Protein AF-0000000068717460 (afdb_homodimer)

Sequence (292 aa):
MKAAVKHNISDFKDYLKSNDIYMEENIDENDGSVHFSVGLETEAGAKIQLIAAFQNEHPTVDIYCFNVAHVPDATSTNDILHVINELNTSYRFAKFTLNKQNAIDISASLAFSEPNFNPALVFEHTRMLYKLANDEYKNLMKVIWAMKAAVKHNISDFKDYLKSNDIYMEENIDENDGSVHFSVGLETEAGAKIQLIAAFQNEHPTVDIYCFNVAHVPDATSTNDILHVINELNTSYRFAKFTLNKQNAIDISASLAFSEPNFNPALVFEHTRMLYKLANDEYKNLMKVIWA

Organism: Bacillus thuringiensis (NCBI:txid1428)

Foldseek 3Di:
DQVLLVVLVVVLVVVCVVVVHDWDWDADPPPRWIKTKDWDAAPQGFTWMWMWTGDRPFRKIKIKIWQLDAADPPADPVLLVVVQVVVCVVDDFKHWDQDPRRGIMIMGMDHDDPPDRDSVVSVVVSVVRSVVSRVCSVVNVVRRVD/DQVLLVVLVVVLVVVCVVVVHDWDWDADPPPRWIKTKDWDAAPQGFTWMWMWTGDRPFRKIKIKIWQLDAADPPADPVLLVVVQVVVCVVDDFKHWDQDPRRGIMIMGMDHDDPPDRDSVVSVVVSVVRSVVSRVCSVVNVVRRVD

Radius of gyration: 19.54 Å; Cα contacts (8 Å, |Δi|>4): 536; chains: 2; bounding box: 50×46×36 Å

Structure (mmCIF, N/CA/C/O backbone):
data_AF-0000000068717460-model_v1
#
loop_
_entity.id
_entity.type
_entity.pdbx_description
1 polymer 'Bacterial sensory transduction regulator family protein'
#
loop_
_atom_site.group_PDB
_atom_site.id
_atom_site.type_symbol
_atom_site.label_atom_id
_atom_site.label_alt_id
_atom_site.label_comp_id
_atom_site.label_asym_id
_atom_site.label_entity_id
_atom_site.label_seq_id
_atom_site.pdbx_PDB_ins_code
_atom_site.Cartn_x
_atom_site.Cartn_y
_atom_site.Cartn_z
_atom_site.occupancy
_atom_site.B_iso_or_equiv
_atom_site.auth_seq_id
_atom_site.auth_comp_id
_atom_site.auth_asym_id
_atom_site.auth_atom_id
_atom_site.pdbx_PDB_model_num
ATOM 1 N N . MET A 1 1 ? -21.594 5.305 -9.969 1 68.44 1 MET A N 1
ATOM 2 C CA . MET A 1 1 ? -20.219 5.387 -9.469 1 68.44 1 MET A CA 1
ATOM 3 C C . MET A 1 1 ? -19.891 6.809 -9.023 1 68.44 1 MET A C 1
ATOM 5 O O . MET A 1 1 ? -19.438 7.023 -7.898 1 68.44 1 MET A O 1
ATOM 9 N N . LYS A 1 2 ? -20.219 7.691 -9.922 1 68.38 2 LYS A N 1
ATOM 10 C CA . LYS A 1 2 ? -19.969 9.086 -9.594 1 68.38 2 LYS A CA 1
ATOM 11 C C . LYS A 1 2 ? -20.797 9.523 -8.391 1 68.38 2 LYS A C 1
ATOM 13 O O . LYS A 1 2 ? -20.297 10.227 -7.504 1 68.38 2 LYS A O 1
ATOM 18 N N . ALA A 1 3 ? -21.938 9.008 -8.359 1 69.38 3 ALA A N 1
ATOM 19 C CA . ALA A 1 3 ? -22.812 9.352 -7.234 1 69.38 3 ALA A CA 1
ATOM 20 C C . ALA A 1 3 ? -22.25 8.773 -5.93 1 69.38 3 ALA A C 1
ATOM 22 O O . ALA A 1 3 ? -22.297 9.438 -4.891 1 69.38 3 ALA A O 1
ATOM 23 N N . ALA A 1 4 ? -21.719 7.598 -6.031 1 75.56 4 ALA A N 1
ATOM 24 C CA . ALA A 1 4 ? -21.156 6.953 -4.844 1 75.56 4 ALA A CA 1
ATOM 25 C C . ALA A 1 4 ? -19.953 7.723 -4.312 1 75.56 4 ALA A C 1
ATOM 27 O O . ALA A 1 4 ? -19.812 7.91 -3.104 1 75.56 4 ALA A O 1
ATOM 28 N N . VAL A 1 5 ? -19.219 8.266 -5.184 1 85.75 5 VAL A N 1
ATOM 29 C CA . VAL A 1 5 ? -18.031 9.016 -4.801 1 85.75 5 VAL A CA 1
ATOM 30 C C . VAL A 1 5 ? -18.438 10.328 -4.137 1 85.75 5 VAL A C 1
ATOM 32 O O . VAL A 1 5 ? -17.828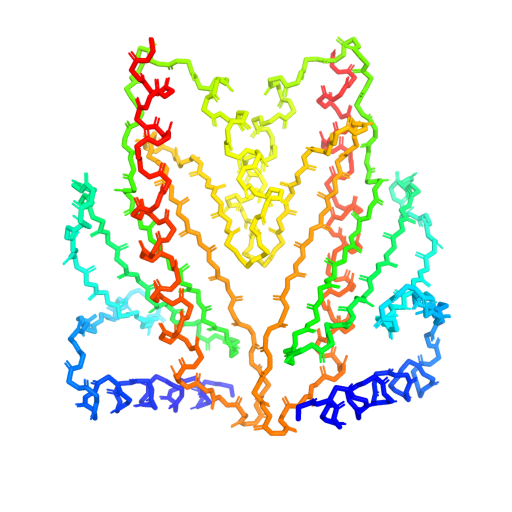 10.734 -3.143 1 85.75 5 VAL A O 1
ATOM 35 N N . LYS A 1 6 ? -19.453 10.898 -4.664 1 87.31 6 LYS A N 1
ATOM 36 C CA . LYS A 1 6 ? -19.953 12.141 -4.074 1 87.31 6 LYS A CA 1
ATOM 37 C C . LYS A 1 6 ? -20.438 11.914 -2.646 1 87.31 6 LYS A C 1
ATOM 39 O O . LYS A 1 6 ? -20.219 12.75 -1.766 1 87.31 6 LYS A O 1
ATOM 44 N N . HIS A 1 7 ? -21.047 10.828 -2.494 1 91.81 7 HIS A N 1
ATOM 45 C CA . HIS A 1 7 ? -21.516 10.484 -1.159 1 91.81 7 HIS A CA 1
ATOM 46 C C . HIS A 1 7 ? -20.359 10.203 -0.211 1 91.81 7 HIS A C 1
ATOM 48 O O . HIS A 1 7 ? -20.406 10.594 0.959 1 91.81 7 HIS A O 1
ATOM 54 N N . ASN A 1 8 ? -19.312 9.547 -0.734 1 94.62 8 ASN A N 1
ATOM 55 C CA . ASN A 1 8 ? -18.125 9.273 0.081 1 94.62 8 ASN A CA 1
ATOM 56 C C . ASN A 1 8 ? -17.469 10.562 0.562 1 94.62 8 ASN A C 1
ATOM 58 O O . ASN A 1 8 ? -17.078 10.672 1.725 1 94.62 8 ASN A O 1
ATOM 62 N N . ILE A 1 9 ? -17.422 11.516 -0.356 1 96.19 9 ILE A N 1
ATOM 63 C CA . ILE A 1 9 ? -16.828 12.812 -0.049 1 96.19 9 ILE A CA 1
ATOM 64 C C . ILE A 1 9 ? -17.625 13.508 1.046 1 96.19 9 ILE A C 1
ATOM 66 O O . ILE A 1 9 ? -17.062 14.008 2.02 1 96.19 9 ILE A O 1
ATOM 70 N N . SER A 1 10 ? -18.906 13.531 0.884 1 96 10 SER A N 1
ATOM 71 C CA . SER A 1 10 ? -19.781 14.148 1.867 1 96 10 SER A CA 1
ATOM 72 C C . SER A 1 10 ? -19.672 13.461 3.223 1 96 10 SER A C 1
ATOM 74 O O . SER A 1 10 ? -19.625 14.125 4.262 1 96 10 SER A O 1
ATOM 76 N N . ASP A 1 11 ? -19.625 12.156 3.184 1 96.44 11 ASP A N 1
ATOM 77 C CA . ASP A 1 11 ? -19.5 11.383 4.418 1 96.44 11 ASP A CA 1
ATOM 78 C C . ASP A 1 11 ? -18.203 11.711 5.145 1 96.44 11 ASP A C 1
ATOM 80 O O . ASP A 1 11 ? -18.172 11.805 6.371 1 96.44 11 ASP A O 1
ATOM 84 N N . PHE A 1 12 ? -17.156 11.852 4.41 1 97.94 12 PHE A N 1
ATOM 85 C CA . PHE A 1 12 ? -15.867 12.148 5.023 1 97.94 12 PHE A CA 1
ATOM 86 C C . PHE A 1 12 ? -15.859 13.555 5.605 1 97.94 12 PHE A C 1
ATOM 88 O O . PHE A 1 12 ? -15.375 13.773 6.723 1 97.94 12 PHE A O 1
ATOM 95 N N . LYS A 1 13 ? -16.391 14.461 4.867 1 97.56 13 LYS A N 1
ATOM 96 C CA . LYS A 1 13 ? -16.516 15.836 5.344 1 97.56 13 LYS A CA 1
ATOM 97 C C . LYS A 1 13 ? -17.297 15.898 6.652 1 97.56 13 LYS A C 1
ATOM 99 O O . LYS A 1 13 ? -16.891 16.578 7.598 1 97.56 13 LYS A O 1
ATOM 104 N N . ASP A 1 14 ? -18.422 15.242 6.684 1 98.12 14 ASP A N 1
ATOM 105 C CA . ASP A 1 14 ? -19.25 15.195 7.879 1 98.12 14 ASP A CA 1
ATOM 106 C C . ASP A 1 14 ? -18.5 14.578 9.055 1 98.12 14 ASP A C 1
ATOM 108 O O . ASP A 1 14 ? -18.641 15.016 10.195 1 98.12 14 ASP A O 1
ATOM 112 N N . TYR A 1 15 ? -17.781 13.531 8.734 1 98.38 15 TYR A N 1
ATOM 113 C CA . TYR A 1 15 ? -16.984 12.883 9.766 1 98.38 15 TYR A CA 1
ATOM 114 C C . TYR A 1 15 ? -15.969 13.859 10.367 1 98.38 15 TYR A C 1
ATOM 116 O O . TYR A 1 15 ? -15.836 13.938 11.594 1 98.38 15 TYR A O 1
ATOM 124 N N . LEU A 1 16 ? -15.211 14.586 9.516 1 98.44 16 LEU A N 1
ATOM 125 C CA . LEU A 1 16 ? -14.242 15.57 9.992 1 98.44 16 LEU A CA 1
ATOM 126 C C . LEU A 1 16 ? -14.914 16.609 10.891 1 98.44 16 LEU A C 1
ATOM 128 O O . LEU A 1 16 ? -14.438 16.875 11.992 1 98.44 16 LEU A O 1
ATOM 132 N N . LYS A 1 17 ? -16.047 17.094 10.477 1 98 17 LYS A N 1
ATOM 133 C CA . LYS A 1 17 ? -16.766 18.109 11.211 1 98 17 LYS A CA 1
ATOM 134 C C . LYS A 1 17 ? -17.234 17.594 12.562 1 98 17 LYS A C 1
ATOM 136 O O . LYS A 1 17 ? -17.062 18.25 13.594 1 98 17 LYS A O 1
ATOM 141 N N . SER A 1 18 ? -17.797 16.453 12.523 1 98.25 18 SER A N 1
ATOM 142 C CA . SER A 1 18 ? -18.359 15.859 13.727 1 98.25 18 SER A CA 1
ATOM 143 C C . SER A 1 18 ? -17.281 15.578 14.766 1 98.25 18 SER A C 1
ATOM 145 O O . SER A 1 18 ? -17.562 15.492 15.961 1 98.25 18 SER A O 1
ATOM 147 N N . ASN A 1 19 ? -16.047 15.406 14.359 1 98.06 19 ASN A N 1
ATOM 148 C CA . ASN A 1 19 ? -14.961 15.086 15.273 1 98.06 19 ASN A CA 1
ATOM 149 C C . ASN A 1 19 ? -14.031 16.281 15.477 1 98.06 19 ASN A C 1
ATOM 151 O O . ASN A 1 19 ? -12.938 16.125 16.016 1 98.06 19 ASN A O 1
ATOM 155 N N . ASP A 1 20 ? -14.383 17.422 14.984 1 97.75 20 ASP A N 1
ATOM 156 C CA . ASP A 1 20 ? -13.656 18.672 15.141 1 97.75 20 ASP A CA 1
ATOM 157 C C . ASP A 1 20 ? -12.25 18.578 14.555 1 97.75 20 ASP A C 1
ATOM 159 O O . ASP A 1 20 ? -11.273 18.984 15.195 1 97.75 20 ASP A O 1
ATOM 163 N N . ILE A 1 21 ? -12.219 17.922 13.391 1 97.75 21 ILE A N 1
ATOM 164 C CA . ILE A 1 21 ? -10.969 17.797 12.656 1 97.75 21 ILE A CA 1
ATOM 165 C C . ILE A 1 21 ? -10.953 18.766 11.477 1 97.75 21 ILE A C 1
ATOM 167 O O . ILE A 1 21 ? -11.914 18.812 10.703 1 97.75 21 ILE A O 1
ATOM 171 N N . TYR A 1 22 ? -9.922 19.484 11.414 1 97.44 22 TYR A N 1
ATOM 172 C CA . TYR A 1 22 ? -9.836 20.438 10.312 1 97.44 22 TYR A CA 1
ATOM 173 C C . TYR A 1 22 ? -8.961 19.906 9.195 1 97.44 2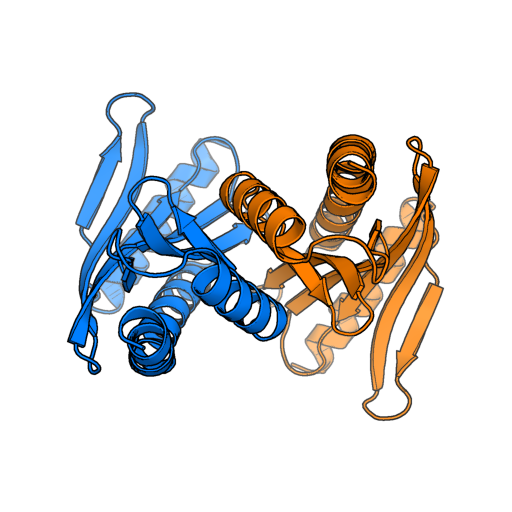2 TYR A C 1
ATOM 175 O O . TYR A 1 22 ? -7.809 19.516 9.43 1 97.44 22 TYR A O 1
ATOM 183 N N . MET A 1 23 ? -9.453 19.844 8.031 1 98.19 23 MET A N 1
ATOM 184 C CA . MET A 1 23 ? -8.758 19.688 6.762 1 98.19 23 MET A CA 1
ATOM 185 C C . MET A 1 23 ? -9.406 20.531 5.676 1 98.19 23 MET A C 1
ATOM 187 O O . MET A 1 23 ? -10.633 20.625 5.598 1 98.19 23 MET A O 1
ATOM 191 N N . GLU A 1 24 ? -8.578 21.125 4.922 1 98.19 24 GLU A N 1
ATOM 192 C CA . GLU A 1 24 ? -9.086 21.984 3.852 1 98.19 24 GLU A CA 1
ATOM 193 C C . GLU A 1 24 ? -9.594 21.141 2.678 1 98.19 24 GLU A C 1
ATOM 195 O O . GLU A 1 24 ? -8.883 20.281 2.176 1 98.19 24 GLU A O 1
ATOM 200 N N . GLU A 1 25 ? -10.797 21.422 2.312 1 97.62 25 GLU A N 1
ATOM 201 C CA . GLU A 1 25 ? -11.352 20.797 1.121 1 97.62 25 GLU A CA 1
ATOM 202 C C . GLU A 1 25 ? -10.914 21.516 -0.148 1 97.62 25 GLU A C 1
ATOM 204 O O . GLU A 1 25 ? -11.086 22.719 -0.271 1 97.62 25 GLU A O 1
ATOM 209 N N . ASN A 1 26 ? -10.383 20.734 -1.069 1 97.12 26 ASN A N 1
ATOM 210 C CA . ASN A 1 26 ? -9.93 21.281 -2.342 1 97.12 26 ASN A CA 1
ATOM 211 C C . ASN A 1 26 ? -10.539 20.547 -3.525 1 97.12 26 ASN A C 1
ATOM 213 O O . ASN A 1 26 ? -10.688 19.328 -3.488 1 97.12 26 ASN A O 1
ATOM 217 N N . ILE A 1 27 ? -10.922 21.266 -4.566 1 93.75 27 ILE A N 1
ATOM 218 C CA . ILE A 1 27 ? -11.477 20.688 -5.785 1 93.75 27 ILE A CA 1
ATOM 219 C C . ILE A 1 27 ? -10.562 21 -6.965 1 93.75 27 ILE A C 1
ATOM 221 O O . ILE A 1 27 ? -10.227 22.172 -7.207 1 93.75 27 ILE A O 1
ATOM 225 N N . ASP A 1 28 ? -10.148 19.953 -7.562 1 90.19 28 ASP A N 1
ATOM 226 C CA . ASP A 1 28 ? -9.352 20.156 -8.773 1 90.19 28 ASP A CA 1
ATOM 227 C C . ASP A 1 28 ? -10.211 20.719 -9.898 1 90.19 28 ASP A C 1
ATOM 229 O O . ASP A 1 28 ? -11.195 20.109 -10.305 1 90.19 28 ASP A O 1
ATOM 233 N N . GLU A 1 29 ? -9.805 21.734 -10.422 1 88.19 29 GLU A N 1
ATOM 234 C CA . GLU A 1 29 ? -10.609 22.438 -11.422 1 88.19 29 GLU A CA 1
ATOM 235 C C . GLU A 1 29 ? -10.586 21.703 -12.758 1 88.19 29 GLU A C 1
ATOM 237 O O . GLU A 1 29 ? -11.5 21.859 -13.578 1 88.19 29 GLU A O 1
ATOM 242 N N . ASN A 1 30 ? -9.5 20.938 -12.922 1 87.06 30 ASN A N 1
ATOM 243 C CA . ASN A 1 30 ? -9.328 20.281 -14.203 1 87.06 30 ASN A CA 1
A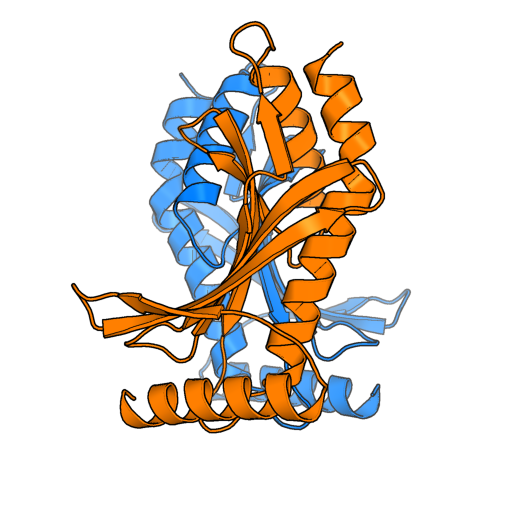TOM 244 C C . ASN A 1 30 ? -10.227 19.047 -14.328 1 87.06 30 ASN A C 1
ATOM 246 O O . ASN A 1 30 ? -10.867 18.844 -15.359 1 87.06 30 ASN A O 1
ATOM 250 N N . ASP A 1 31 ? -10.328 18.25 -13.242 1 83.88 31 ASP A N 1
ATOM 251 C CA . ASP A 1 31 ? -11.062 17 -13.406 1 83.88 31 ASP A CA 1
ATOM 252 C C . ASP A 1 31 ? -12.141 16.859 -12.328 1 83.88 31 ASP A C 1
ATOM 254 O O . ASP A 1 31 ? -12.867 15.859 -12.305 1 83.88 31 ASP A O 1
ATOM 258 N N . GLY A 1 32 ? -12.211 17.859 -11.492 1 85.81 32 GLY A N 1
ATOM 259 C CA . GLY A 1 32 ? -13.266 17.859 -10.492 1 85.81 32 GLY A CA 1
ATOM 260 C C . GLY A 1 32 ? -12.969 16.969 -9.305 1 85.81 32 GLY A C 1
ATOM 261 O O . GLY A 1 32 ? -13.812 16.781 -8.43 1 85.81 32 GLY A O 1
ATOM 262 N N . SER A 1 33 ? -11.781 16.391 -9.258 1 90.44 33 SER A N 1
ATOM 263 C CA . SER A 1 33 ? -11.43 15.547 -8.125 1 90.44 33 SER A CA 1
ATOM 264 C C . SER A 1 33 ? -11.336 16.359 -6.836 1 90.44 33 SER A C 1
ATOM 266 O O . SER A 1 33 ? -11.078 17.562 -6.867 1 90.44 33 SER A O 1
ATOM 268 N N . VAL A 1 34 ? -11.672 15.695 -5.781 1 96.06 34 VAL A N 1
ATOM 269 C CA . VAL A 1 34 ? -11.719 16.344 -4.477 1 96.06 34 VAL A CA 1
ATOM 270 C C . VAL A 1 34 ? -10.641 15.758 -3.566 1 96.06 34 VAL A C 1
ATOM 272 O O . VAL A 1 34 ? -10.43 14.547 -3.555 1 96.06 34 VAL A O 1
ATOM 275 N N . HIS A 1 35 ? -9.953 16.609 -2.883 1 97.94 35 HIS A N 1
ATOM 276 C CA . HIS A 1 35 ? -9.062 16.141 -1.827 1 97.94 35 HIS A CA 1
ATOM 277 C C . HIS A 1 35 ? -9.148 17.047 -0.597 1 97.94 35 HIS A C 1
ATOM 279 O O . HIS A 1 35 ? -9.547 18.203 -0.699 1 97.94 35 HIS A O 1
ATOM 285 N N . PHE A 1 36 ? -8.898 16.5 0.55 1 98.62 36 PHE A N 1
ATOM 286 C CA . PHE A 1 36 ? -8.789 17.188 1.829 1 98.62 36 PHE A CA 1
ATOM 287 C C . PHE A 1 36 ? -7.336 17.25 2.289 1 98.62 36 PHE A C 1
ATOM 289 O O . PHE A 1 36 ? -6.609 16.25 2.203 1 98.62 36 PHE A O 1
ATOM 296 N N . SER A 1 37 ? -6.91 18.422 2.766 1 98.69 37 SER A N 1
ATOM 297 C CA . SER A 1 37 ? -5.492 18.547 3.09 1 98.69 37 SER A CA 1
ATOM 298 C C . SER A 1 37 ? -5.285 19.375 4.348 1 98.69 37 SER A C 1
ATOM 300 O O . SER A 1 37 ? -6.148 20.172 4.719 1 98.69 37 SER A O 1
ATOM 302 N N . VAL A 1 38 ? -4.199 19.203 5.016 1 98.5 38 VAL A N 1
ATOM 303 C CA . VAL A 1 38 ? -3.789 20 6.16 1 98.5 38 VAL A CA 1
ATOM 304 C C . VAL A 1 38 ? -2.266 20 6.277 1 98.5 38 VAL A C 1
ATOM 306 O O . VAL A 1 38 ? -1.628 18.969 6.051 1 98.5 38 VAL A O 1
ATOM 309 N N . GLY A 1 39 ? -1.684 21.156 6.449 1 98.31 39 GLY A N 1
ATOM 310 C CA . GLY A 1 39 ? -0.279 21.281 6.805 1 98.31 39 GLY A CA 1
ATOM 311 C C . GLY A 1 39 ? -0.034 21.188 8.305 1 98.31 39 GLY A C 1
ATOM 312 O O . GLY A 1 39 ? -0.766 21.797 9.086 1 98.31 39 GLY A O 1
ATOM 313 N N . LEU A 1 40 ? 0.926 20.375 8.68 1 97.62 40 LEU A N 1
ATOM 314 C CA . LEU A 1 40 ? 1.232 20.188 10.094 1 97.62 40 LEU A CA 1
ATOM 315 C C . LEU A 1 40 ? 2.738 20.094 10.312 1 97.62 40 LEU A C 1
ATOM 317 O O . LEU A 1 40 ? 3.494 19.828 9.375 1 97.62 40 LEU A O 1
ATOM 321 N N . GLU A 1 41 ? 3.07 20.406 11.5 1 98.06 41 GLU A N 1
ATOM 322 C CA . GLU A 1 41 ? 4.398 20.047 11.984 1 98.06 41 GLU A CA 1
ATOM 323 C C . GLU A 1 41 ? 4.332 18.891 12.984 1 98.06 41 GLU A C 1
ATOM 325 O O . GLU A 1 41 ? 3.555 18.938 13.938 1 98.06 41 GLU A O 1
ATOM 330 N N . THR A 1 42 ? 5.113 17.859 12.711 1 98.06 42 THR A N 1
ATOM 331 C CA . THR A 1 42 ? 5.102 16.719 13.633 1 98.06 42 THR A CA 1
ATOM 332 C C . THR A 1 42 ? 5.828 17.078 14.93 1 98.06 42 THR A C 1
ATOM 334 O O . THR A 1 42 ? 6.508 18.109 15.008 1 98.06 42 THR A O 1
ATOM 337 N N . GLU A 1 43 ? 5.672 16.219 15.883 1 97.88 43 GLU A N 1
ATOM 338 C CA . GLU A 1 43 ? 6.375 16.422 17.141 1 97.88 43 GLU A CA 1
ATOM 339 C C . GLU A 1 43 ? 7.887 16.375 16.953 1 97.88 43 GLU A C 1
ATOM 341 O O . GLU A 1 43 ? 8.633 17.078 17.641 1 97.88 43 GLU A O 1
ATOM 346 N N . ALA A 1 44 ? 8.367 15.594 16 1 97.25 44 ALA A N 1
ATOM 347 C CA . ALA A 1 44 ? 9.797 15.422 15.742 1 97.25 44 ALA A CA 1
ATOM 348 C C . ALA A 1 44 ? 10.344 16.578 14.906 1 97.25 44 ALA A C 1
ATOM 350 O O . ALA A 1 44 ? 11.555 16.703 14.727 1 97.25 44 ALA A O 1
ATOM 351 N N . GLY A 1 45 ? 9.414 17.406 14.328 1 96.62 45 GLY A N 1
ATOM 352 C CA . GLY A 1 45 ? 9.875 18.625 13.664 1 96.62 45 GLY A CA 1
ATOM 353 C C . GLY A 1 45 ? 9.688 18.578 12.156 1 96.62 45 GLY A C 1
ATOM 354 O O . GLY A 1 45 ? 10.008 19.547 11.461 1 96.62 45 GLY A O 1
ATOM 355 N N . ALA A 1 46 ? 9.117 17.484 11.648 1 96.75 46 ALA A N 1
ATOM 356 C CA . ALA A 1 46 ? 8.852 17.422 10.211 1 96.75 46 ALA A CA 1
ATOM 357 C C . ALA A 1 46 ? 7.68 18.312 9.82 1 96.75 46 ALA A C 1
ATOM 359 O O . ALA A 1 46 ? 6.625 18.281 10.461 1 96.75 46 ALA A O 1
ATOM 360 N N . LYS A 1 47 ? 7.84 19.188 8.867 1 97.81 47 LYS A N 1
ATOM 361 C CA . LYS A 1 47 ? 6.75 19.984 8.297 1 97.81 47 LYS A CA 1
ATOM 362 C C . LYS A 1 47 ? 6.09 19.234 7.141 1 97.81 47 LYS A C 1
ATOM 364 O O . LYS A 1 47 ? 6.613 19.219 6.023 1 97.81 47 LYS A O 1
ATOM 369 N N . ILE A 1 48 ? 4.91 18.688 7.391 1 98.56 48 ILE A N 1
ATOM 370 C CA . ILE A 1 48 ? 4.316 17.734 6.453 1 98.56 48 ILE A CA 1
ATOM 371 C C . ILE A 1 48 ? 2.992 18.297 5.93 1 98.56 48 ILE A C 1
ATOM 373 O O . ILE A 1 48 ? 2.441 19.234 6.492 1 98.56 48 ILE A O 1
ATOM 377 N N . GLN A 1 49 ? 2.582 17.734 4.828 1 98.62 49 GLN A N 1
ATOM 378 C CA . GLN A 1 49 ? 1.246 17.906 4.27 1 98.62 49 GLN A CA 1
ATOM 379 C C . GLN A 1 49 ? 0.49 16.594 4.211 1 98.62 49 GLN A C 1
ATOM 381 O O . GLN A 1 49 ? 0.921 15.648 3.535 1 98.62 49 GLN A O 1
ATOM 386 N N . LEU A 1 50 ? -0.611 16.5 4.906 1 98.75 50 LEU A N 1
ATOM 387 C CA . LEU A 1 50 ? -1.485 15.328 4.855 1 98.75 50 LEU A CA 1
ATOM 388 C C . LEU A 1 50 ? -2.627 15.547 3.869 1 98.75 50 LEU A C 1
ATOM 390 O O . LEU A 1 50 ? -3.238 16.609 3.846 1 98.75 50 LEU A O 1
ATOM 394 N N . ILE A 1 51 ? -2.855 14.508 3.072 1 98.62 51 ILE A N 1
ATOM 395 C CA . ILE A 1 51 ? -3.885 14.625 2.045 1 98.62 51 ILE A CA 1
ATOM 396 C C . ILE A 1 51 ? -4.719 13.344 2.004 1 98.62 51 ILE A C 1
ATOM 398 O O . ILE A 1 51 ? -4.18 12.242 2.105 1 98.62 51 ILE A O 1
ATOM 402 N N . ALA A 1 52 ? -5.945 13.461 1.94 1 98.5 52 ALA A N 1
ATOM 403 C CA . ALA A 1 52 ? -6.875 12.414 1.521 1 98.5 52 ALA A CA 1
ATOM 404 C C . ALA A 1 52 ? -7.543 12.773 0.198 1 98.5 52 ALA A C 1
ATOM 406 O O . ALA A 1 52 ? -8.336 13.711 0.132 1 98.5 52 ALA A O 1
ATOM 407 N N . ALA A 1 53 ? -7.246 12.023 -0.796 1 97.62 53 ALA A N 1
ATOM 408 C CA . ALA A 1 53 ? -7.719 12.336 -2.143 1 97.62 53 ALA A CA 1
ATOM 409 C C . ALA A 1 53 ? -8.727 11.297 -2.623 1 97.62 53 ALA A C 1
ATOM 411 O O . ALA A 1 53 ? -8.453 10.094 -2.598 1 97.62 53 ALA A O 1
ATOM 412 N N . PHE A 1 54 ? -9.867 11.773 -3.084 1 96.5 54 PHE A N 1
ATOM 413 C CA . PHE A 1 54 ? -10.938 10.906 -3.568 1 96.5 54 PHE A CA 1
ATOM 414 C C . PHE A 1 54 ? -10.898 10.789 -5.086 1 96.5 54 PHE A C 1
ATOM 416 O O . PHE A 1 54 ? -10.773 11.797 -5.789 1 96.5 54 PHE A O 1
ATOM 423 N N . GLN A 1 55 ? -10.906 9.508 -5.469 1 88.25 55 GLN A N 1
ATOM 424 C CA . GLN A 1 55 ? -10.898 9.281 -6.91 1 88.25 55 GLN A CA 1
ATOM 425 C C . GLN A 1 55 ? -12.289 9.453 -7.508 1 88.25 55 GLN A C 1
ATOM 427 O O . GLN A 1 55 ? -13.289 9.133 -6.859 1 88.25 55 GLN A O 1
ATOM 432 N N . ASN A 1 56 ? -12.352 9.82 -8.758 1 83.19 56 ASN A N 1
ATOM 433 C CA . ASN A 1 56 ? -13.625 10.156 -9.398 1 83.19 56 ASN A CA 1
ATOM 434 C C . ASN A 1 56 ? -14.344 8.906 -9.891 1 83.19 56 ASN A C 1
ATOM 436 O O . ASN A 1 56 ? -15.578 8.875 -9.922 1 83.19 56 ASN A O 1
ATOM 440 N N . GLU A 1 57 ? -13.555 7.98 -10.281 1 81.25 57 GLU A N 1
ATOM 441 C CA . GLU A 1 57 ? -14.164 6.879 -11.016 1 81.25 57 GLU A CA 1
ATOM 442 C C . GLU A 1 57 ? -14.281 5.629 -10.148 1 81.25 57 GLU A C 1
ATOM 444 O O . GLU A 1 57 ? -15.07 4.73 -10.445 1 81.25 57 GLU A O 1
ATOM 449 N N . HIS A 1 58 ? -13.531 5.488 -9.07 1 83.19 58 HIS A N 1
ATOM 450 C CA . HIS A 1 58 ? -13.516 4.297 -8.227 1 83.19 58 HIS A CA 1
ATOM 451 C C . HIS A 1 58 ? -13.633 4.66 -6.754 1 83.19 58 HIS A C 1
ATOM 453 O O . HIS A 1 58 ? -13.188 5.73 -6.336 1 83.19 58 HIS A O 1
ATOM 459 N N . PRO A 1 59 ? -14.312 3.842 -6.055 1 88.88 59 PRO A N 1
ATOM 460 C CA . PRO A 1 59 ? -14.445 4.105 -4.621 1 88.88 59 PRO A CA 1
ATOM 461 C C . PRO A 1 59 ? -13.141 3.869 -3.857 1 88.88 59 PRO A C 1
ATOM 463 O O . PRO A 1 59 ? -13.078 2.994 -2.988 1 88.88 59 PRO A O 1
ATOM 466 N N . THR A 1 60 ? -12.188 4.641 -4.195 1 93.75 60 THR A N 1
ATOM 467 C CA . THR A 1 60 ? -10.883 4.559 -3.551 1 93.75 60 THR A CA 1
ATOM 468 C C . THR A 1 60 ? -10.469 5.914 -2.988 1 93.75 60 THR A C 1
ATOM 470 O O . THR A 1 60 ? -10.93 6.957 -3.465 1 93.75 60 THR A O 1
ATOM 473 N N . VAL A 1 61 ? -9.773 5.887 -1.978 1 96.5 61 VAL A N 1
ATOM 474 C CA . VAL A 1 61 ? -9.18 7.074 -1.374 1 96.5 61 VAL A CA 1
ATOM 475 C C . VAL A 1 61 ? -7.664 6.898 -1.271 1 96.5 61 VAL A C 1
ATOM 477 O O . VAL A 1 61 ? -7.184 5.895 -0.738 1 96.5 61 VAL A O 1
ATOM 480 N N . ASP A 1 62 ? -6.941 7.836 -1.8 1 97.5 62 ASP A N 1
ATOM 481 C CA . ASP A 1 62 ? -5.488 7.867 -1.646 1 97.5 62 ASP A CA 1
ATOM 482 C C . ASP A 1 62 ? -5.074 8.828 -0.538 1 97.5 62 ASP A C 1
ATOM 484 O O . ASP A 1 62 ? -5.496 9.992 -0.527 1 97.5 62 ASP A O 1
ATOM 488 N N . ILE A 1 63 ? -4.301 8.359 0.379 1 98.62 63 ILE A N 1
ATOM 489 C CA . ILE A 1 63 ? -3.801 9.164 1.489 1 98.62 63 ILE A CA 1
ATOM 490 C C . ILE A 1 63 ? -2.305 9.406 1.313 1 98.62 63 ILE A C 1
ATOM 492 O O . ILE A 1 63 ? -1.552 8.492 0.979 1 98.62 63 ILE A O 1
ATOM 496 N N . TYR A 1 64 ? -1.97 10.664 1.524 1 98.69 64 TYR A N 1
ATOM 497 C CA . TYR A 1 64 ? -0.566 11.023 1.357 1 98.69 64 TYR A CA 1
ATOM 498 C C . TYR A 1 64 ? -0.059 11.812 2.559 1 98.69 64 TYR A C 1
ATOM 500 O O . TYR A 1 64 ? -0.813 12.57 3.176 1 98.69 64 TYR A O 1
ATOM 508 N N . CYS A 1 65 ? 1.106 11.633 2.896 1 98.81 65 CYS A N 1
ATOM 509 C CA . CYS A 1 65 ? 1.934 12.508 3.719 1 98.81 65 CYS A CA 1
ATOM 510 C C . CYS A 1 65 ? 3.156 12.984 2.943 1 98.81 65 CYS A C 1
ATOM 512 O O . CYS A 1 65 ? 4.129 12.242 2.789 1 98.81 65 CYS A O 1
ATOM 514 N N . PHE A 1 66 ? 3.109 14.18 2.512 1 98.25 66 PHE A N 1
ATOM 515 C CA . PHE A 1 66 ? 4.164 14.727 1.665 1 98.25 66 PHE A CA 1
ATOM 516 C C . PHE A 1 66 ? 5.203 15.461 2.502 1 98.25 66 PHE A C 1
ATOM 518 O O . PHE A 1 66 ? 4.898 15.945 3.594 1 98.25 66 PHE A O 1
ATOM 525 N N . ASN A 1 67 ? 6.375 15.484 1.966 1 97.12 67 ASN A N 1
ATOM 526 C CA . ASN A 1 67 ? 7.453 16.328 2.479 1 97.12 67 ASN A CA 1
ATOM 527 C C . ASN A 1 67 ? 7.863 15.914 3.889 1 97.12 67 ASN A C 1
ATOM 529 O O . ASN A 1 67 ? 8.023 16.766 4.77 1 97.12 67 ASN A O 1
ATOM 533 N N . VAL A 1 68 ? 7.969 14.641 4.043 1 98.12 68 VAL A N 1
ATOM 534 C CA . VAL A 1 68 ? 8.414 14.141 5.34 1 98.12 68 VAL A CA 1
ATOM 535 C C . VAL A 1 68 ? 9.852 14.594 5.602 1 98.12 68 VAL A C 1
ATOM 537 O O . VAL A 1 68 ? 10.18 15.023 6.711 1 98.12 68 VAL A O 1
ATOM 540 N N . ALA A 1 69 ? 10.648 14.492 4.562 1 96.69 69 ALA A N 1
ATOM 541 C CA . ALA A 1 69 ? 12.039 14.938 4.633 1 96.69 69 ALA A CA 1
ATOM 542 C C . ALA A 1 69 ? 12.578 15.258 3.24 1 96.69 69 ALA A C 1
ATOM 544 O O . ALA A 1 69 ? 12.297 14.539 2.277 1 96.69 69 ALA A O 1
ATOM 545 N N . HIS A 1 70 ? 13.344 16.281 3.199 1 95.69 70 HIS A N 1
ATOM 546 C CA . HIS A 1 70 ? 14.039 16.625 1.964 1 95.69 70 HIS A CA 1
ATOM 547 C C . HIS A 1 70 ? 15.445 16.047 1.943 1 95.69 70 HIS A C 1
ATOM 549 O O . HIS A 1 70 ? 16.156 16.078 2.953 1 95.69 70 HIS A O 1
ATOM 555 N N . VAL A 1 71 ? 15.781 15.484 0.803 1 95.75 71 VAL A N 1
ATOM 556 C CA . VAL A 1 71 ? 17.109 14.898 0.628 1 95.75 71 VAL A CA 1
ATOM 557 C C . VAL A 1 71 ? 17.984 15.852 -0.177 1 95.75 71 VAL A C 1
ATOM 559 O O . VAL A 1 71 ? 17.781 16.031 -1.379 1 95.75 71 VAL A O 1
ATOM 562 N N . PRO A 1 72 ? 19 16.391 0.445 1 93.19 72 PRO A N 1
ATOM 563 C CA . PRO A 1 72 ? 19.891 17.297 -0.287 1 93.19 72 PRO A CA 1
ATOM 564 C C . PRO A 1 72 ? 20.656 16.594 -1.405 1 93.19 72 PRO A C 1
ATOM 566 O O . PRO A 1 72 ? 20.859 15.375 -1.345 1 93.19 72 PRO A O 1
ATOM 569 N N . ASP A 1 73 ? 21.094 17.375 -2.355 1 86.81 73 ASP A N 1
ATOM 570 C CA . ASP A 1 73 ? 21.812 16.828 -3.506 1 86.81 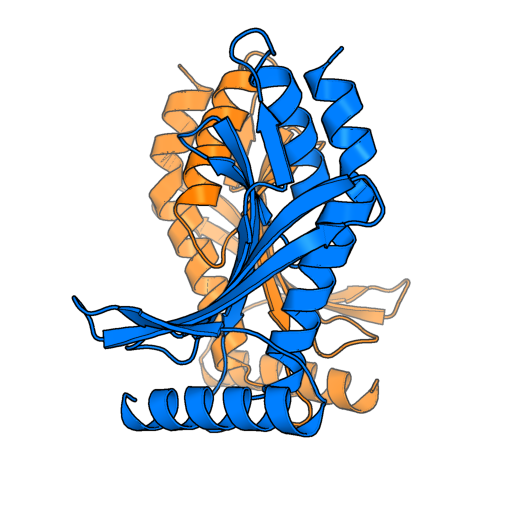73 ASP A CA 1
ATOM 571 C C . ASP A 1 73 ? 23.078 16.094 -3.068 1 86.81 73 ASP A C 1
ATOM 573 O O . ASP A 1 73 ? 23.5 15.133 -3.713 1 86.81 73 ASP A O 1
ATOM 577 N N . ALA A 1 74 ? 23.625 16.5 -1.984 1 82.31 74 ALA A N 1
ATOM 578 C CA . ALA A 1 74 ? 24.891 15.953 -1.512 1 82.31 74 ALA A CA 1
ATOM 579 C C . ALA A 1 74 ? 24.688 14.578 -0.893 1 82.31 74 ALA A C 1
ATOM 581 O O . ALA A 1 74 ? 25.656 13.82 -0.729 1 82.31 74 ALA A O 1
ATOM 582 N N . THR A 1 75 ? 23.516 14.289 -0.501 1 85 75 THR A N 1
ATOM 583 C CA . THR A 1 75 ? 23.219 13.023 0.157 1 85 75 THR A CA 1
ATOM 584 C C . THR A 1 75 ? 23.078 11.906 -0.868 1 85 75 THR A C 1
ATOM 586 O O . THR A 1 75 ? 22.484 12.094 -1.929 1 85 75 THR A O 1
ATOM 589 N N . SER A 1 76 ? 23.641 10.82 -0.47 1 85.12 76 SER A N 1
ATOM 590 C CA . SER A 1 76 ? 23.562 9.641 -1.326 1 85.12 76 SER A CA 1
ATOM 591 C C . SER A 1 76 ? 22.125 9.141 -1.434 1 85.12 76 SER A C 1
ATOM 593 O O . SER A 1 76 ? 21.531 8.703 -0.44 1 85.12 76 SER A O 1
ATOM 595 N N . THR A 1 77 ? 21.594 9.094 -2.615 1 90.88 77 THR A N 1
ATOM 596 C CA . THR A 1 77 ? 20.266 8.562 -2.891 1 90.88 77 THR A CA 1
ATOM 597 C C . THR A 1 77 ? 20.219 7.062 -2.598 1 90.88 77 THR A C 1
ATOM 599 O O . THR A 1 77 ? 19.188 6.547 -2.156 1 90.88 77 THR A O 1
ATOM 602 N N . ASN A 1 78 ? 21.406 6.461 -2.713 1 92.56 78 ASN A N 1
ATOM 603 C CA . ASN A 1 78 ? 21.453 5.02 -2.479 1 92.56 78 ASN A CA 1
ATOM 604 C C . ASN A 1 78 ? 21.156 4.68 -1.021 1 92.56 78 ASN A C 1
ATOM 606 O O . ASN A 1 78 ? 20.359 3.777 -0.741 1 92.56 78 ASN A O 1
ATOM 610 N N . ASP A 1 79 ? 21.734 5.418 -0.149 1 94 79 ASP A N 1
ATOM 611 C CA . ASP A 1 79 ? 21.516 5.164 1.272 1 94 79 ASP A CA 1
ATOM 612 C C . ASP A 1 79 ? 20.062 5.406 1.657 1 94 79 ASP A C 1
ATOM 614 O O . ASP A 1 79 ? 19.484 4.652 2.445 1 94 79 ASP A O 1
ATOM 618 N N . ILE A 1 80 ? 19.5 6.391 1.052 1 96.38 80 ILE A N 1
ATOM 619 C CA . ILE A 1 80 ? 18.109 6.738 1.335 1 96.38 80 ILE A CA 1
ATOM 620 C C . ILE A 1 80 ? 17.188 5.633 0.83 1 96.38 80 ILE A C 1
ATOM 622 O O . ILE A 1 80 ? 16.266 5.219 1.532 1 96.38 80 ILE A O 1
ATOM 626 N N . LEU A 1 81 ? 17.5 5.133 -0.328 1 97.62 81 LEU A N 1
ATOM 627 C CA . LEU A 1 81 ? 16.641 4.117 -0.929 1 97.62 81 LEU A CA 1
ATOM 628 C C . LEU A 1 81 ? 16.734 2.803 -0.161 1 97.62 81 LEU A C 1
ATOM 630 O O . LEU A 1 81 ? 15.75 2.064 -0.062 1 97.62 81 LEU A O 1
ATOM 634 N N . HIS A 1 82 ? 17.844 2.564 0.44 1 97.06 82 HIS A N 1
ATOM 635 C CA . HIS A 1 82 ? 17.969 1.388 1.293 1 97.06 82 HIS A CA 1
ATOM 636 C C . HIS A 1 82 ? 17.062 1.491 2.516 1 97.06 82 HIS A C 1
ATOM 638 O O . HIS A 1 82 ? 16.375 0.532 2.863 1 97.06 82 HIS A O 1
ATOM 644 N N . VAL A 1 83 ? 17.078 2.607 3.135 1 97.31 83 VAL A N 1
ATOM 645 C CA . VAL A 1 83 ? 16.234 2.816 4.309 1 97.31 83 VAL A CA 1
ATOM 646 C C . VAL A 1 83 ? 14.766 2.76 3.906 1 97.31 83 VAL A C 1
ATOM 648 O O . VAL A 1 83 ? 13.945 2.162 4.609 1 97.31 83 VAL A O 1
ATOM 651 N N . ILE A 1 84 ? 14.438 3.359 2.771 1 98.44 84 ILE A N 1
ATOM 652 C CA . ILE A 1 84 ? 13.062 3.35 2.279 1 98.44 84 ILE A CA 1
ATOM 653 C C . ILE A 1 84 ? 12.609 1.911 2.043 1 98.44 84 ILE A C 1
ATOM 655 O O . ILE A 1 84 ? 11.5 1.536 2.416 1 98.44 84 ILE A O 1
ATOM 659 N N . ASN A 1 85 ? 13.477 1.13 1.459 1 98.56 85 ASN A N 1
ATOM 660 C CA . ASN A 1 85 ? 13.133 -0.273 1.252 1 98.56 85 ASN A CA 1
ATOM 661 C C . ASN A 1 85 ? 12.906 -0.996 2.576 1 98.56 85 ASN A C 1
ATOM 663 O O . ASN A 1 85 ? 11.984 -1.802 2.697 1 98.56 85 ASN A O 1
ATOM 667 N N . GLU A 1 86 ? 13.711 -0.713 3.576 1 98.06 86 GLU A N 1
ATOM 668 C CA . GLU A 1 86 ? 13.539 -1.317 4.895 1 98.06 86 GLU A CA 1
ATOM 669 C C . GLU A 1 86 ? 12.211 -0.915 5.52 1 98.06 86 GLU A C 1
ATOM 671 O O . GLU A 1 86 ? 11.5 -1.756 6.074 1 98.06 86 GLU A O 1
ATOM 676 N N . LEU A 1 87 ? 11.922 0.312 5.422 1 98.5 87 LEU A N 1
ATOM 677 C CA . LEU A 1 87 ? 10.656 0.8 5.957 1 98.5 87 LEU A CA 1
ATOM 678 C C . LEU A 1 87 ? 9.477 0.162 5.23 1 98.5 87 LEU A C 1
ATOM 680 O O . LEU A 1 87 ? 8.5 -0.25 5.863 1 98.5 87 LEU A O 1
ATOM 684 N N . ASN A 1 88 ? 9.594 0.04 3.9 1 98.56 88 ASN A N 1
ATOM 685 C CA . ASN A 1 88 ? 8.523 -0.547 3.102 1 98.56 88 ASN A CA 1
ATOM 686 C C . ASN A 1 88 ? 8.336 -2.029 3.412 1 98.56 88 ASN A C 1
ATOM 688 O O . ASN A 1 88 ? 7.227 -2.557 3.314 1 98.56 88 ASN A O 1
ATOM 692 N N . THR A 1 89 ? 9.352 -2.639 3.836 1 97.5 89 THR A N 1
ATOM 693 C CA . THR A 1 89 ? 9.258 -4.039 4.238 1 97.5 89 THR A CA 1
ATOM 694 C C . THR A 1 89 ? 8.648 -4.16 5.633 1 97.5 89 THR A C 1
ATOM 696 O O . THR A 1 89 ? 8.031 -5.176 5.957 1 97.5 89 THR A O 1
ATOM 699 N N . SER A 1 90 ? 8.742 -3.123 6.406 1 96.75 90 SER A N 1
ATOM 700 C CA . SER A 1 90 ? 8.344 -3.174 7.809 1 96.75 90 SER A CA 1
ATOM 701 C C . SER A 1 90 ? 6.887 -2.754 7.988 1 96.75 90 SER A C 1
ATOM 703 O O . SER A 1 90 ? 6.199 -3.24 8.891 1 96.75 90 SER A O 1
ATOM 705 N N . TYR A 1 91 ? 6.438 -1.854 7.168 1 96.69 91 TYR A N 1
ATOM 706 C CA . TYR A 1 91 ? 5.098 -1.309 7.359 1 96.69 91 TYR A CA 1
ATOM 707 C C . TYR A 1 91 ? 4.129 -1.867 6.328 1 96.69 91 TYR A C 1
ATOM 709 O O . TYR A 1 91 ? 4.352 -1.734 5.121 1 96.69 91 TYR A O 1
ATOM 717 N N . ARG A 1 92 ? 3.078 -2.244 6.824 1 93.19 92 ARG A N 1
ATOM 718 C CA . ARG A 1 92 ? 2.113 -3.016 6.047 1 93.19 92 ARG A CA 1
ATOM 719 C C . ARG A 1 92 ? 1.378 -2.125 5.051 1 93.19 92 ARG A C 1
ATOM 721 O O . ARG A 1 92 ? 1.356 -2.412 3.852 1 93.19 92 ARG A O 1
ATOM 728 N N . PHE A 1 93 ? 0.792 -1.037 5.52 1 96.12 93 PHE A N 1
ATOM 729 C CA . PHE A 1 93 ? -0.126 -0.236 4.719 1 96.12 93 PHE A CA 1
ATOM 730 C C . PHE A 1 93 ? 0.61 0.907 4.031 1 96.12 93 PHE A C 1
ATOM 732 O O . PHE A 1 93 ? 0.298 1.258 2.893 1 96.12 93 PHE A O 1
ATOM 739 N N . ALA A 1 94 ? 1.641 1.369 4.719 1 98.38 94 ALA A N 1
ATOM 740 C CA . ALA A 1 94 ? 2.283 2.598 4.258 1 98.38 94 ALA A CA 1
ATOM 741 C C . ALA A 1 94 ? 3.379 2.295 3.24 1 98.38 94 ALA A C 1
ATOM 743 O O . ALA A 1 94 ? 4.082 1.289 3.357 1 98.38 94 ALA A O 1
ATOM 744 N N . LYS A 1 95 ? 3.512 3.174 2.32 1 98.75 95 LYS A N 1
ATOM 745 C CA . LYS A 1 95 ? 4.555 3.1 1.3 1 98.75 95 LYS A CA 1
ATOM 746 C C . LYS A 1 95 ? 5.418 4.355 1.3 1 98.75 95 LYS A C 1
ATOM 748 O O . LYS A 1 95 ? 4.918 5.457 1.057 1 98.75 95 LYS A O 1
ATOM 753 N N . PHE A 1 96 ? 6.695 4.191 1.541 1 98.88 96 PHE A N 1
ATOM 754 C CA . PHE A 1 96 ? 7.668 5.277 1.482 1 98.88 96 PHE A CA 1
ATOM 755 C C . PHE A 1 96 ? 8.281 5.379 0.09 1 98.88 96 PHE A C 1
ATOM 757 O O . PHE A 1 96 ? 8.648 4.367 -0.51 1 98.88 96 PHE A O 1
ATOM 764 N N . THR A 1 97 ? 8.391 6.594 -0.389 1 98.81 97 THR A N 1
ATOM 765 C CA . THR A 1 97 ? 9.016 6.801 -1.689 1 98.81 97 THR A CA 1
ATOM 766 C C . THR A 1 97 ? 9.836 8.086 -1.697 1 98.81 97 THR A C 1
ATOM 768 O O . THR A 1 97 ? 9.578 9 -0.909 1 98.81 97 THR A O 1
ATOM 771 N N . LEU A 1 98 ? 10.828 8.102 -2.5 1 98.38 98 LEU A N 1
ATOM 772 C CA . LEU A 1 98 ? 11.547 9.32 -2.857 1 98.38 98 LEU A CA 1
ATOM 773 C C . LEU A 1 98 ? 10.992 9.914 -4.152 1 98.38 98 LEU A C 1
ATOM 775 O O . LEU A 1 98 ? 11.055 9.281 -5.207 1 98.38 98 LEU A O 1
ATOM 779 N N . ASN A 1 99 ? 10.492 11.125 -4.066 1 97.25 99 ASN A N 1
ATOM 780 C CA . ASN A 1 99 ? 9.852 11.688 -5.25 1 97.25 99 ASN A CA 1
ATOM 781 C C . ASN A 1 99 ? 10.844 12.453 -6.117 1 97.25 99 ASN A C 1
ATOM 783 O O . ASN A 1 99 ? 12.039 12.5 -5.812 1 97.25 99 ASN A O 1
ATOM 787 N N . LYS A 1 100 ? 10.391 12.984 -7.199 1 94.31 100 LYS A N 1
ATOM 788 C CA . LYS A 1 100 ? 11.25 13.625 -8.188 1 94.31 100 LYS A CA 1
ATOM 789 C C . LYS A 1 100 ? 11.852 14.922 -7.648 1 94.31 100 LYS A C 1
ATOM 791 O O . LYS A 1 100 ? 12.82 15.438 -8.203 1 94.31 100 LYS A O 1
ATOM 796 N N . GLN A 1 101 ? 11.289 15.484 -6.574 1 94.38 101 GLN A N 1
ATOM 797 C CA . GLN A 1 101 ? 11.797 16.703 -5.957 1 94.38 101 GLN A CA 1
ATOM 798 C C . GLN A 1 101 ? 12.727 16.391 -4.789 1 94.38 101 GLN A C 1
ATOM 800 O O . GLN A 1 101 ? 12.992 17.25 -3.947 1 94.38 101 GLN A O 1
ATOM 805 N N . ASN A 1 102 ? 13.125 15.18 -4.707 1 95.25 102 ASN A N 1
ATOM 806 C CA . ASN A 1 102 ? 14.047 14.703 -3.684 1 95.25 102 ASN A CA 1
ATOM 807 C C . ASN A 1 102 ? 13.453 14.859 -2.283 1 95.25 102 ASN A C 1
ATOM 809 O O . ASN A 1 102 ? 14.141 15.312 -1.365 1 95.25 102 ASN A O 1
ATOM 813 N N . ALA A 1 103 ? 12.195 14.539 -2.178 1 97.19 103 ALA A N 1
ATOM 814 C CA . ALA A 1 103 ? 11.516 14.484 -0.886 1 97.19 103 ALA A CA 1
ATOM 815 C C . ALA A 1 103 ? 10.938 13.102 -0.626 1 97.19 103 ALA A C 1
ATOM 817 O O . ALA A 1 103 ? 10.477 12.43 -1.552 1 97.19 103 ALA A O 1
ATOM 818 N N . ILE A 1 104 ? 11.047 12.734 0.569 1 98.5 104 ILE A N 1
ATOM 819 C CA . ILE A 1 104 ? 10.453 11.469 0.979 1 98.5 104 ILE A CA 1
ATOM 820 C C . ILE A 1 104 ? 8.977 11.664 1.314 1 98.5 104 ILE A C 1
ATOM 822 O O . ILE A 1 104 ? 8.633 12.547 2.098 1 98.5 104 ILE A O 1
ATOM 826 N N . ASP A 1 105 ? 8.133 10.867 0.686 1 98.75 105 ASP A N 1
ATOM 827 C CA . ASP A 1 105 ? 6.695 10.852 0.934 1 98.75 105 ASP A CA 1
ATOM 828 C C . ASP A 1 105 ? 6.246 9.5 1.477 1 98.75 105 ASP A C 1
ATOM 830 O O . ASP A 1 105 ? 6.969 8.508 1.355 1 98.75 105 ASP A O 1
ATOM 834 N N . ILE A 1 106 ? 5.148 9.508 2.131 1 98.88 106 ILE A N 1
ATOM 835 C CA . ILE A 1 106 ? 4.465 8.289 2.549 1 98.88 106 ILE A CA 1
ATOM 836 C C . ILE A 1 106 ? 3.064 8.242 1.941 1 98.88 106 ILE A C 1
ATOM 838 O O . ILE A 1 106 ? 2.373 9.266 1.889 1 98.88 106 ILE A O 1
ATOM 842 N N . SER A 1 107 ? 2.645 7.078 1.493 1 98.81 107 SER A N 1
ATOM 843 C CA . SER A 1 107 ? 1.301 6.969 0.934 1 98.81 107 SER A CA 1
ATOM 844 C C . SER A 1 107 ? 0.63 5.668 1.358 1 98.81 107 SER A C 1
ATOM 846 O O . SER A 1 107 ? 1.299 4.738 1.818 1 98.81 107 SER A O 1
ATOM 848 N N . ALA A 1 108 ? -0.628 5.633 1.345 1 98.31 108 ALA A N 1
ATOM 849 C CA . ALA A 1 108 ? -1.513 4.48 1.499 1 98.31 108 ALA A CA 1
ATOM 850 C C . ALA A 1 108 ? -2.785 4.652 0.674 1 98.31 108 ALA A C 1
ATOM 852 O O . ALA A 1 108 ? -3.219 5.777 0.417 1 98.31 108 ALA A O 1
ATOM 853 N N . SER A 1 109 ? -3.338 3.584 0.212 1 97.5 109 SER A N 1
ATOM 854 C CA . SER A 1 109 ? -4.574 3.629 -0.561 1 97.5 109 SER A CA 1
ATOM 855 C C . SER A 1 109 ? -5.613 2.658 -0.001 1 97.5 109 SER A C 1
ATOM 857 O O . SER A 1 109 ? -5.273 1.539 0.388 1 97.5 109 SER A O 1
ATOM 859 N N . LEU A 1 110 ? -6.781 3.135 0.071 1 96.12 110 LEU A N 1
ATOM 860 C CA . LEU A 1 110 ? -7.906 2.332 0.539 1 96.12 110 LEU A CA 1
ATOM 861 C C . LEU A 1 110 ? -8.914 2.105 -0.582 1 96.12 110 LEU A C 1
ATOM 863 O O . LEU A 1 110 ? -9.289 3.047 -1.284 1 96.12 110 LEU A O 1
ATOM 867 N N . ALA A 1 111 ? -9.289 0.861 -0.724 1 93.44 111 ALA A N 1
ATOM 868 C CA . ALA A 1 111 ? -10.359 0.493 -1.644 1 93.44 111 ALA A CA 1
ATOM 869 C C . ALA A 1 111 ? -11.609 0.067 -0.882 1 93.44 111 ALA A C 1
ATOM 871 O O . ALA A 1 111 ? -11.531 -0.726 0.06 1 93.44 111 ALA A O 1
ATOM 872 N N . PHE A 1 112 ? -12.719 0.622 -1.306 1 91.06 112 PHE A N 1
ATOM 873 C CA . PHE A 1 112 ? -13.984 0.309 -0.645 1 91.06 112 PHE A CA 1
ATOM 874 C C . PHE A 1 112 ? -14.93 -0.406 -1.6 1 91.06 112 PHE A C 1
ATOM 876 O O . PHE A 1 112 ? -14.797 -0.292 -2.82 1 91.06 112 PHE A O 1
ATOM 883 N N . SER A 1 113 ? -15.742 -1.185 -0.904 1 85.62 113 SER A N 1
ATOM 884 C CA . SER A 1 113 ? -16.875 -1.759 -1.638 1 85.62 113 SER A CA 1
ATOM 885 C C . SER A 1 113 ? -18.125 -0.928 -1.449 1 85.62 113 SER A C 1
ATOM 887 O O . SER A 1 113 ? -18.406 -0.453 -0.347 1 85.62 113 SER A O 1
ATOM 889 N N . GLU A 1 114 ? -18.766 -0.632 -2.598 1 78.56 114 GLU A N 1
ATOM 890 C CA . GLU A 1 114 ? -20.047 0.068 -2.473 1 78.56 114 GLU A CA 1
ATOM 891 C C . GLU A 1 114 ? -21.125 -0.846 -1.896 1 78.56 114 GLU A C 1
ATOM 893 O O . GLU A 1 114 ? -21.172 -2.037 -2.215 1 78.56 114 GLU A O 1
ATOM 898 N N . PRO A 1 115 ? -21.938 -0.314 -0.999 1 79.81 115 PRO A N 1
ATOM 899 C CA . PRO A 1 115 ? -22.047 1.044 -0.462 1 79.81 115 PRO A CA 1
ATOM 900 C C . PRO A 1 115 ? -21.328 1.216 0.874 1 79.81 115 PRO A C 1
ATOM 902 O O . PRO A 1 115 ? -21.734 2.053 1.688 1 79.81 115 PRO A O 1
ATOM 905 N N . ASN A 1 116 ? -20.344 0.434 1.077 1 84.62 116 ASN A N 1
ATOM 906 C CA . ASN A 1 116 ? -19.766 0.357 2.416 1 84.62 116 ASN A CA 1
ATOM 907 C C . ASN A 1 116 ? -18.531 1.244 2.547 1 84.62 116 ASN A C 1
ATOM 909 O O . ASN A 1 116 ? -17.438 0.756 2.842 1 84.62 116 ASN A O 1
ATOM 913 N N . PHE A 1 117 ? -18.75 2.545 2.461 1 92.5 117 PHE A N 1
ATOM 914 C CA . PHE A 1 117 ? -17.703 3.518 2.729 1 92.5 117 PHE A CA 1
ATOM 915 C C . PHE A 1 117 ? -17.562 3.766 4.227 1 92.5 117 PHE A C 1
ATOM 917 O O . PHE A 1 117 ? -18.547 3.779 4.953 1 92.5 117 PHE A O 1
ATOM 924 N N . ASN A 1 118 ? -16.266 3.953 4.707 1 94.12 118 ASN A N 1
ATOM 925 C CA . ASN A 1 118 ? -15.992 4.199 6.117 1 94.12 118 ASN A CA 1
ATOM 926 C C . ASN A 1 118 ? -15.047 5.391 6.301 1 94.12 118 ASN A C 1
ATOM 928 O O . ASN A 1 118 ? -13.828 5.234 6.254 1 94.12 118 ASN A O 1
ATOM 932 N N . PRO A 1 119 ? -15.625 6.523 6.562 1 96.06 119 PRO A N 1
ATOM 933 C CA . PRO A 1 119 ? -14.781 7.715 6.703 1 96.06 119 PRO A CA 1
ATOM 934 C C . PRO A 1 119 ? -13.82 7.621 7.887 1 96.06 119 PRO A C 1
ATOM 936 O O . PRO A 1 119 ? -12.734 8.211 7.855 1 96.06 119 PRO A O 1
ATOM 939 N N . ALA A 1 120 ? -14.203 6.879 8.906 1 96 120 ALA A N 1
ATOM 940 C CA . ALA A 1 120 ? -13.32 6.711 10.062 1 96 120 ALA A CA 1
ATOM 941 C C . ALA A 1 120 ? -12.039 5.98 9.672 1 96 120 ALA A C 1
ATOM 943 O O . ALA A 1 120 ? -10.961 6.297 10.172 1 96 120 ALA A O 1
ATOM 944 N N . LEU A 1 121 ? -12.18 5.016 8.797 1 95.75 121 LEU A N 1
ATOM 945 C CA . LEU A 1 121 ? -11.023 4.258 8.32 1 95.75 121 LEU A CA 1
ATOM 946 C C . LEU A 1 121 ? -10.07 5.152 7.535 1 95.75 121 LEU A C 1
ATOM 948 O O . LEU A 1 121 ? -8.852 5.027 7.66 1 95.75 121 LEU A O 1
ATOM 952 N N . VAL A 1 122 ? -10.609 6.066 6.734 1 97.56 122 VAL A N 1
ATOM 953 C CA . VAL A 1 122 ? -9.797 7.012 5.973 1 97.56 122 VAL A CA 1
ATOM 954 C C . VAL A 1 122 ? -8.977 7.875 6.93 1 97.56 122 VAL A C 1
ATOM 956 O O . VAL A 1 122 ? -7.762 8.023 6.762 1 97.56 122 VAL A O 1
ATOM 959 N N . PHE A 1 123 ? -9.664 8.383 7.902 1 98.06 123 PHE A N 1
ATOM 960 C CA . PHE A 1 123 ? -8.969 9.258 8.836 1 98.06 123 PHE A CA 1
ATOM 961 C C . PHE A 1 123 ? -7.945 8.484 9.656 1 98.06 123 PHE A C 1
ATOM 963 O O . PHE A 1 123 ? -6.871 8.992 9.969 1 98.06 123 PHE A O 1
ATOM 970 N N . GLU A 1 124 ? -8.234 7.27 10.008 1 96.88 124 GLU A N 1
ATOM 971 C CA . GLU A 1 124 ? -7.297 6.418 10.742 1 96.88 124 GLU A CA 1
ATOM 972 C C . GLU A 1 124 ? -6.004 6.215 9.953 1 96.88 124 GLU A C 1
ATOM 974 O O . GLU A 1 124 ? -4.914 6.246 10.531 1 96.88 124 GLU A O 1
ATOM 979 N N . HIS A 1 125 ? -6.125 6.008 8.711 1 97.94 125 HIS A N 1
ATOM 980 C CA . HIS A 1 125 ? -4.938 5.832 7.883 1 97.94 125 HIS A CA 1
ATOM 981 C C . HIS A 1 125 ? -4.18 7.145 7.715 1 97.94 125 HIS A C 1
ATOM 983 O O . HIS A 1 125 ? -2.951 7.152 7.629 1 97.94 125 HIS A O 1
ATOM 989 N N . THR A 1 126 ? -4.914 8.242 7.668 1 98.44 126 THR A N 1
ATOM 990 C CA . THR A 1 126 ? -4.27 9.555 7.637 1 98.44 126 THR A CA 1
ATOM 991 C C . THR A 1 126 ? -3.428 9.773 8.891 1 98.44 126 THR A C 1
ATOM 993 O O . THR A 1 126 ? -2.266 10.172 8.805 1 98.44 126 THR A O 1
ATOM 996 N N . ARG A 1 127 ? -4.051 9.469 9.984 1 97.81 127 ARG A N 1
ATOM 997 C CA . ARG A 1 127 ? -3.355 9.594 11.266 1 97.81 127 ARG A CA 1
ATOM 998 C C . ARG A 1 127 ? -2.15 8.664 11.32 1 97.81 127 ARG A C 1
ATOM 1000 O O . ARG A 1 127 ? -1.111 9.016 11.883 1 97.81 127 ARG A O 1
ATOM 1007 N N . MET A 1 128 ? -2.301 7.477 10.812 1 98 128 MET A N 1
ATOM 1008 C CA . MET A 1 128 ? -1.202 6.516 10.773 1 98 128 MET A CA 1
ATOM 1009 C C . MET A 1 128 ? -0.006 7.094 10.023 1 98 128 MET A C 1
ATOM 1011 O O . MET A 1 128 ? 1.133 6.977 10.477 1 98 128 MET A O 1
ATOM 1015 N N . LEU A 1 129 ? -0.227 7.762 8.883 1 98.75 129 LEU A N 1
ATOM 1016 C CA . LEU A 1 129 ? 0.874 8.336 8.117 1 98.75 129 LEU A CA 1
ATOM 1017 C C . LEU A 1 129 ? 1.557 9.453 8.898 1 98.75 129 LEU A C 1
ATOM 1019 O O . LEU A 1 129 ? 2.783 9.578 8.867 1 98.75 129 LEU A O 1
ATOM 1023 N N . TYR A 1 130 ? 0.743 10.234 9.602 1 98.69 130 TYR A N 1
ATOM 1024 C CA . TYR A 1 130 ? 1.325 11.25 10.477 1 98.69 130 TYR A CA 1
ATOM 1025 C C . TYR A 1 130 ? 2.281 10.617 11.477 1 98.69 130 TYR A C 1
ATOM 1027 O O . TYR A 1 130 ? 3.406 11.086 11.656 1 98.69 130 TYR A O 1
ATOM 1035 N N . LYS A 1 131 ? 1.789 9.594 12.094 1 98.56 131 LYS A N 1
ATOM 1036 C CA . LYS A 1 131 ? 2.582 8.93 13.117 1 98.56 131 LYS A CA 1
ATOM 1037 C C . LYS A 1 131 ? 3.873 8.359 12.539 1 98.56 131 LYS A C 1
ATOM 1039 O O . LYS A 1 131 ? 4.934 8.453 13.164 1 98.56 131 LYS A O 1
ATOM 1044 N N . LEU A 1 132 ? 3.789 7.801 11.406 1 98.62 132 LEU A N 1
ATOM 1045 C CA . LEU A 1 132 ? 4.965 7.223 10.766 1 98.62 132 LEU A CA 1
ATOM 1046 C C . LEU A 1 132 ? 5.977 8.305 10.414 1 98.62 132 LEU A C 1
ATOM 1048 O O . LEU A 1 132 ? 7.18 8.125 10.617 1 98.62 132 LEU A O 1
ATOM 1052 N N . ALA A 1 133 ? 5.422 9.398 9.875 1 98.62 133 ALA A N 1
ATOM 1053 C CA . ALA A 1 133 ? 6.301 10.523 9.57 1 98.62 133 ALA A CA 1
ATOM 1054 C C . ALA A 1 133 ? 7.023 11.008 10.828 1 98.62 133 ALA A C 1
ATOM 1056 O O . ALA A 1 133 ? 8.219 11.305 10.781 1 98.62 133 ALA A O 1
ATOM 1057 N N . ASN A 1 134 ? 6.246 11.055 11.852 1 98.69 134 ASN A N 1
ATOM 1058 C CA . ASN A 1 134 ? 6.828 11.484 13.117 1 98.69 134 ASN A CA 1
ATOM 1059 C C . ASN A 1 134 ? 7.852 10.484 13.633 1 98.69 134 ASN A C 1
ATOM 1061 O O . ASN A 1 134 ? 8.977 10.852 13.977 1 98.69 134 ASN A O 1
ATOM 1065 N N . ASP A 1 135 ? 7.551 9.242 13.641 1 98.44 135 ASP A N 1
ATOM 1066 C CA . ASP A 1 135 ? 8.352 8.195 14.273 1 98.44 135 ASP A CA 1
ATOM 1067 C C . ASP A 1 135 ? 9.648 7.953 13.492 1 98.44 135 ASP A C 1
ATOM 1069 O O . ASP A 1 135 ? 10.688 7.656 14.086 1 98.44 135 ASP A O 1
ATOM 1073 N N . GLU A 1 136 ? 9.602 8.078 12.172 1 98.38 136 GLU A N 1
ATOM 1074 C CA . GLU A 1 136 ? 10.75 7.711 11.352 1 98.38 136 GLU A CA 1
ATOM 1075 C C . GLU A 1 136 ? 11.57 8.938 10.969 1 98.38 136 GLU A C 1
ATOM 1077 O O . GLU A 1 136 ? 12.609 8.812 10.312 1 98.38 136 GLU A O 1
ATOM 1082 N N . TYR A 1 137 ? 11.109 10.109 11.406 1 97.94 137 TYR A N 1
ATOM 1083 C CA . TYR A 1 137 ? 11.766 11.352 11 1 97.94 137 TYR A CA 1
ATOM 1084 C C . TYR A 1 137 ? 13.227 11.359 11.414 1 97.94 137 TYR A C 1
ATOM 1086 O O . TYR A 1 137 ? 14.109 11.625 10.594 1 97.94 137 TYR A O 1
ATOM 1094 N N . LYS A 1 138 ? 13.5 11.062 12.648 1 96.44 138 LYS A N 1
ATOM 1095 C CA . LYS A 1 138 ? 14.867 11.086 13.156 1 96.44 138 LYS A CA 1
ATOM 1096 C C . LYS A 1 138 ? 15.742 10.07 12.422 1 96.44 138 LYS A C 1
ATOM 1098 O O . LYS A 1 138 ? 16.891 10.359 12.094 1 96.44 138 LYS A O 1
ATOM 1103 N N . ASN A 1 139 ? 15.188 8.875 12.258 1 96.56 139 ASN A N 1
ATOM 1104 C CA . ASN A 1 139 ? 15.898 7.844 11.516 1 96.56 139 ASN A CA 1
ATOM 1105 C C . ASN A 1 139 ? 16.266 8.312 10.109 1 96.56 139 ASN A C 1
ATOM 1107 O O . ASN A 1 139 ? 17.391 8.109 9.656 1 96.56 139 ASN A O 1
ATOM 1111 N N . LEU A 1 140 ? 15.344 8.977 9.461 1 97.06 140 LEU A N 1
ATOM 1112 C CA . LEU A 1 140 ? 15.57 9.484 8.109 1 97.06 140 LEU A CA 1
ATOM 1113 C C . LEU A 1 140 ? 16.609 10.594 8.109 1 97.06 140 LEU A C 1
ATOM 1115 O O . LEU A 1 140 ? 17.5 10.617 7.262 1 97.06 140 LEU A O 1
ATOM 1119 N N . MET A 1 141 ? 16.547 11.438 9.062 1 95.94 141 MET A N 1
ATOM 1120 C CA . MET A 1 141 ? 17.469 12.57 9.141 1 95.94 141 MET A CA 1
ATOM 1121 C C . MET A 1 141 ? 18.891 12.086 9.398 1 95.94 141 MET A C 1
ATOM 1123 O O . MET A 1 141 ? 19.844 12.664 8.875 1 95.94 141 MET A O 1
ATOM 1127 N N . LYS A 1 142 ? 19 11.055 10.211 1 95 142 LYS A N 1
ATOM 1128 C CA . LYS A 1 142 ? 20.328 10.484 10.484 1 95 142 LYS A CA 1
ATOM 1129 C C . LYS A 1 142 ? 21 10.016 9.195 1 95 142 LYS A C 1
ATOM 1131 O O . LYS A 1 142 ? 22.203 10.211 9.016 1 95 142 LYS A O 1
ATOM 1136 N N . VAL A 1 143 ? 20.234 9.422 8.32 1 94.69 143 VAL A N 1
ATOM 1137 C CA . VAL A 1 143 ? 20.766 8.898 7.074 1 94.69 143 VAL A CA 1
ATOM 1138 C C . VAL A 1 143 ? 21.047 10.055 6.109 1 94.69 143 VAL A C 1
ATOM 1140 O O . VAL A 1 143 ? 22.047 10.039 5.383 1 94.69 143 VAL A O 1
ATOM 1143 N N . ILE A 1 144 ? 20.234 11.047 6.113 1 94.12 144 ILE A N 1
ATOM 1144 C CA . ILE A 1 144 ? 20.344 12.18 5.199 1 94.12 144 ILE A CA 1
ATOM 1145 C C . ILE A 1 144 ? 21.562 13.023 5.551 1 94.12 144 ILE A C 1
ATOM 1147 O O . ILE A 1 144 ? 22.25 13.523 4.66 1 94.12 144 ILE A O 1
ATOM 1151 N N . TRP A 1 145 ? 21.891 13.094 6.777 1 87.81 145 TRP A N 1
ATOM 1152 C CA . TRP A 1 145 ? 22.984 13.984 7.184 1 87.81 145 TRP A CA 1
ATOM 1153 C C . TRP A 1 145 ? 24.188 13.188 7.66 1 87.81 145 TRP A C 1
ATOM 1155 O O . TRP A 1 145 ? 25.109 13.742 8.25 1 87.81 145 TRP A O 1
ATOM 1165 N N . ALA A 1 146 ? 24.219 11.969 7.285 1 79.69 146 ALA A N 1
ATOM 1166 C CA . ALA A 1 146 ? 25.391 11.156 7.641 1 79.69 146 ALA A CA 1
ATOM 1167 C C . ALA A 1 146 ? 26.625 11.641 6.902 1 79.69 146 ALA A C 1
ATOM 1169 O O . ALA A 1 146 ? 26.531 12.188 5.801 1 79.69 146 ALA A O 1
ATOM 1170 N N . MET B 1 1 ? -14.359 -9.984 17.094 1 68.69 1 MET B N 1
ATOM 1171 C CA . MET B 1 1 ? -13.305 -9.742 16.109 1 68.69 1 MET B CA 1
ATOM 1172 C C . MET B 1 1 ? -12.82 -11.055 15.5 1 68.69 1 MET B C 1
ATOM 1174 O O . MET B 1 1 ? -12.766 -11.188 14.273 1 68.69 1 MET B O 1
ATOM 1178 N N . LYS B 1 2 ? -12.609 -11.984 16.406 1 67.62 2 LYS B N 1
ATOM 1179 C CA . LYS B 1 2 ? -12.164 -13.289 15.93 1 67.62 2 LYS B CA 1
ATOM 1180 C C . LYS B 1 2 ? -13.25 -13.961 15.094 1 67.62 2 LYS B C 1
ATOM 1182 O O . LYS B 1 2 ? -12.961 -14.562 14.055 1 67.62 2 LYS B O 1
ATOM 1187 N N . ALA B 1 3 ? -14.453 -13.75 15.539 1 68.12 3 ALA B N 1
ATOM 1188 C CA . ALA B 1 3 ? -15.57 -14.328 14.797 1 68.12 3 ALA B CA 1
ATOM 1189 C C . ALA B 1 3 ? -15.688 -13.703 13.406 1 68.12 3 ALA B C 1
ATOM 1191 O O . ALA B 1 3 ? -15.938 -14.398 12.422 1 68.12 3 ALA B O 1
ATOM 1192 N N . ALA B 1 4 ? -15.461 -12.414 13.352 1 75.75 4 ALA B N 1
ATOM 1193 C CA . ALA B 1 4 ? -15.547 -11.703 12.078 1 75.75 4 ALA B CA 1
ATOM 1194 C C . ALA B 1 4 ? -14.469 -12.18 11.109 1 75.75 4 ALA B C 1
ATOM 1196 O O . ALA B 1 4 ? -14.742 -12.383 9.922 1 75.75 4 ALA B O 1
ATOM 1197 N N . VAL B 1 5 ? -13.344 -12.5 11.641 1 85.81 5 VAL B N 1
ATOM 1198 C CA . VAL B 1 5 ? -12.234 -12.953 10.812 1 85.81 5 VAL B CA 1
ATOM 1199 C C . VAL B 1 5 ? -12.516 -14.352 10.273 1 85.81 5 VAL B C 1
ATOM 1201 O O . VAL B 1 5 ? -12.242 -14.641 9.109 1 85.81 5 VAL B O 1
ATOM 1204 N N . LYS B 1 6 ? -13.109 -15.125 11.109 1 87.25 6 LYS B N 1
ATOM 1205 C CA . LYS B 1 6 ? -13.461 -16.469 10.68 1 87.25 6 LYS B CA 1
ATOM 1206 C C . LYS B 1 6 ? -14.492 -16.438 9.547 1 87.25 6 LYS B C 1
ATOM 1208 O O . LYS B 1 6 ? -14.414 -17.219 8.602 1 87.25 6 LYS B O 1
ATOM 1213 N N . HIS B 1 7 ? -15.344 -15.531 9.703 1 91.88 7 HIS B N 1
ATOM 1214 C CA . HIS B 1 7 ? -16.344 -15.375 8.656 1 91.88 7 HIS B CA 1
ATOM 1215 C C . HIS B 1 7 ? -15.727 -14.867 7.363 1 91.88 7 HIS B C 1
ATOM 1217 O O . HIS B 1 7 ? -16.094 -15.305 6.273 1 91.88 7 HIS B O 1
ATOM 1223 N N . ASN B 1 8 ? -14.75 -13.953 7.496 1 94.5 8 ASN B N 1
ATOM 1224 C CA . ASN B 1 8 ? -14.062 -13.438 6.32 1 94.5 8 ASN B CA 1
ATOM 1225 C C . ASN B 1 8 ? -13.336 -14.547 5.566 1 94.5 8 ASN B C 1
ATOM 1227 O O . ASN B 1 8 ? -13.391 -14.602 4.336 1 94.5 8 ASN B O 1
ATOM 1231 N N . ILE B 1 9 ? -12.734 -15.422 6.344 1 96.12 9 ILE B N 1
ATOM 1232 C CA . ILE B 1 9 ? -12 -16.547 5.773 1 96.12 9 ILE B CA 1
ATOM 1233 C C . ILE B 1 9 ? -12.961 -17.453 5.02 1 96.12 9 ILE B C 1
ATOM 1235 O O . ILE B 1 9 ? -12.695 -17.844 3.879 1 96.12 9 ILE B O 1
ATOM 1239 N N . SER B 1 10 ? -14.039 -17.781 5.633 1 95.88 10 SER B N 1
ATOM 1240 C CA . SER B 1 10 ? -15.039 -18.641 5.016 1 95.88 10 SER B CA 1
ATOM 1241 C C . SER B 1 10 ? -15.609 -18 3.754 1 95.88 10 SER B C 1
ATOM 1243 O O . SER B 1 10 ? -15.797 -18.688 2.738 1 95.88 10 SER B O 1
ATOM 1245 N N . ASP B 1 11 ? -15.859 -16.719 3.838 1 96.38 11 ASP B N 1
ATOM 1246 C CA . ASP B 1 11 ? -16.391 -16 2.688 1 96.38 11 ASP B CA 1
ATOM 1247 C C . ASP B 1 11 ? -15.414 -16.031 1.517 1 96.38 11 ASP B C 1
ATOM 1249 O O . ASP B 1 11 ? -15.828 -16.172 0.362 1 96.38 11 ASP B O 1
ATOM 1253 N N . PHE B 1 12 ? -14.18 -15.883 1.807 1 97.88 12 PHE B N 1
ATOM 1254 C CA . PHE B 1 12 ? -13.18 -15.891 0.744 1 97.88 12 PHE B CA 1
ATOM 1255 C C . PHE B 1 12 ? -13.047 -17.281 0.13 1 97.88 12 PHE B C 1
ATOM 1257 O O . PHE B 1 12 ? -12.977 -17.422 -1.093 1 97.88 12 PHE B O 1
ATOM 1264 N N . LYS B 1 13 ? -13.039 -18.25 0.968 1 97.5 13 LYS B N 1
ATOM 1265 C CA . LYS B 1 13 ? -12.992 -19.625 0.502 1 97.5 13 LYS B CA 1
ATOM 1266 C C . LYS B 1 13 ? -14.172 -19.938 -0.42 1 97.5 13 LYS B C 1
ATOM 1268 O O . LYS B 1 13 ? -13.992 -20.531 -1.484 1 97.5 13 LYS B O 1
ATOM 1273 N N . ASP B 1 14 ? -15.336 -19.578 -0.003 1 98.06 14 ASP B N 1
ATOM 1274 C CA . ASP B 1 14 ? -16.547 -19.781 -0.799 1 98.06 14 ASP B CA 1
ATOM 1275 C C . ASP B 1 14 ? -16.453 -19.047 -2.135 1 98.06 14 ASP B C 1
ATOM 1277 O O . ASP B 1 14 ? -16.906 -19.562 -3.162 1 98.06 14 ASP B O 1
ATOM 1281 N N . TYR B 1 15 ? -15.945 -17.859 -2.053 1 98.38 15 TYR B N 1
ATOM 1282 C CA . TYR B 1 15 ? -15.766 -17.078 -3.273 1 98.38 15 TYR B CA 1
ATOM 1283 C C . TYR B 1 15 ? -14.852 -17.812 -4.254 1 98.38 15 TYR B C 1
ATOM 1285 O O . TYR B 1 15 ? -15.164 -17.906 -5.445 1 98.38 15 TYR B O 1
ATOM 1293 N N . LEU B 1 16 ? -13.68 -18.297 -3.793 1 98.44 16 LEU B N 1
ATOM 1294 C CA . LEU B 1 16 ? -12.75 -19.031 -4.641 1 98.44 16 LEU B CA 1
ATOM 1295 C C . LEU B 1 16 ? -13.438 -20.234 -5.277 1 98.44 16 LEU B C 1
ATOM 1297 O O . LEU B 1 16 ? -13.352 -20.438 -6.492 1 98.44 16 LEU B O 1
ATOM 1301 N N . LYS B 1 17 ? -14.18 -20.969 -4.5 1 98 17 LYS B N 1
ATOM 1302 C CA . LYS B 1 17 ? -14.859 -22.156 -4.969 1 98 17 LYS B CA 1
ATOM 1303 C C . LYS B 1 17 ? -15.914 -21.828 -6.023 1 98 17 LYS B C 1
ATOM 1305 O O . LYS B 1 17 ? -15.969 -22.469 -7.074 1 98 17 LYS B O 1
ATOM 1310 N N . SER B 1 18 ? -16.656 -20.859 -5.715 1 98.25 18 SER B N 1
ATOM 1311 C CA . SER B 1 18 ? -17.766 -20.469 -6.59 1 98.25 18 SER B CA 1
ATOM 1312 C C . SER B 1 18 ? -17.25 -19.969 -7.941 1 98.25 18 SER B C 1
ATOM 1314 O O . SER B 1 18 ? -17.969 -20 -8.938 1 98.25 18 SER B O 1
ATOM 1316 N N . ASN B 1 19 ? -16.031 -19.516 -8.008 1 98.06 19 ASN B N 1
ATOM 1317 C CA . ASN B 1 19 ? -15.469 -18.984 -9.242 1 98.06 19 ASN B CA 1
ATOM 1318 C C . ASN B 1 19 ? -14.422 -19.922 -9.836 1 98.06 19 ASN B C 1
ATOM 1320 O O . ASN B 1 19 ? -13.688 -19.531 -10.75 1 98.06 19 ASN B O 1
ATOM 1324 N N . ASP B 1 20 ? -14.289 -21.094 -9.305 1 97.69 20 ASP B N 1
ATOM 1325 C CA . ASP B 1 20 ? -13.398 -22.141 -9.781 1 97.69 20 ASP B CA 1
ATOM 1326 C C . ASP B 1 20 ? -11.938 -21.688 -9.758 1 97.69 20 ASP B C 1
ATOM 1328 O O . ASP B 1 20 ? -11.203 -21.875 -10.727 1 97.69 20 ASP B O 1
ATOM 1332 N N . ILE B 1 21 ? -11.625 -20.984 -8.656 1 97.69 21 ILE B N 1
ATOM 1333 C CA . ILE B 1 21 ? -10.258 -20.531 -8.438 1 97.69 21 ILE B CA 1
ATOM 1334 C C . ILE B 1 21 ? -9.578 -21.422 -7.395 1 97.69 21 ILE B C 1
ATOM 1336 O O . ILE B 1 21 ? -10.133 -21.672 -6.32 1 97.69 21 ILE B O 1
ATOM 1340 N N . TYR B 1 22 ? -8.453 -21.859 -7.762 1 97.31 22 TYR B N 1
ATOM 1341 C CA . TYR B 1 22 ? -7.738 -22.719 -6.824 1 97.31 22 TYR B CA 1
ATOM 1342 C C . TYR B 1 22 ? -6.66 -21.938 -6.082 1 97.31 22 TYR B C 1
ATOM 1344 O O . TYR B 1 22 ? -5.805 -21.312 -6.707 1 97.31 22 TYR B O 1
ATOM 1352 N N . MET B 1 23 ? -6.68 -21.953 -4.824 1 98.19 23 MET B N 1
ATOM 1353 C CA . MET B 1 23 ? -5.621 -21.578 -3.891 1 98.19 23 MET B CA 1
ATOM 1354 C C . MET B 1 23 ? -5.594 -22.516 -2.688 1 98.19 23 MET B C 1
ATOM 1356 O O . MET B 1 23 ? -6.641 -22.891 -2.17 1 98.19 23 MET B O 1
ATOM 1360 N N . GLU B 1 24 ? -4.43 -22.844 -2.314 1 98.19 24 GLU B N 1
ATOM 1361 C CA . GLU B 1 24 ? -4.281 -23.75 -1.176 1 98.19 24 GLU B CA 1
ATOM 1362 C C . GLU B 1 24 ? -4.5 -23.016 0.143 1 98.19 24 GLU B C 1
ATOM 1364 O O . GLU B 1 24 ? -3.877 -21.969 0.394 1 98.19 24 GLU B O 1
ATOM 1369 N N . GLU B 1 25 ? -5.375 -23.547 0.912 1 97.56 25 GLU B N 1
ATOM 1370 C CA . GLU B 1 25 ? -5.582 -23.016 2.256 1 97.56 25 GLU B CA 1
ATOM 1371 C C . GLU B 1 25 ? -4.535 -23.547 3.23 1 97.56 25 GLU B C 1
ATOM 1373 O O . GLU B 1 25 ? -4.344 -24.766 3.336 1 97.56 25 GLU B O 1
ATOM 1378 N N . ASN B 1 26 ? -3.906 -22.641 3.928 1 97.12 26 ASN B N 1
ATOM 1379 C CA . ASN B 1 26 ? -2.893 -23 4.91 1 97.12 26 ASN B CA 1
ATOM 1380 C C . ASN B 1 26 ? -3.184 -22.391 6.273 1 97.12 26 ASN B C 1
ATOM 1382 O O . ASN B 1 26 ? -3.619 -21.234 6.359 1 97.12 26 ASN B O 1
ATOM 1386 N N . ILE B 1 27 ? -2.973 -23.141 7.344 1 93.81 27 ILE B N 1
ATOM 1387 C CA . ILE B 1 27 ? -3.156 -22.672 8.711 1 93.81 27 ILE B CA 1
ATOM 1388 C C . ILE B 1 27 ? -1.82 -22.703 9.453 1 93.81 27 ILE B C 1
ATOM 1390 O O . ILE B 1 27 ? -1.151 -23.734 9.492 1 93.81 27 ILE B O 1
ATOM 1394 N N . ASP B 1 28 ? -1.483 -21.547 9.906 1 90.19 28 ASP B N 1
ATOM 1395 C CA . ASP B 1 28 ? -0.274 -21.5 10.719 1 90.19 28 ASP B CA 1
ATOM 1396 C C . ASP B 1 28 ? -0.489 -22.219 12.055 1 90.19 28 ASP B C 1
ATOM 1398 O O . ASP B 1 28 ? -1.379 -21.844 12.828 1 90.19 28 ASP B O 1
ATOM 1402 N N . GLU B 1 29 ? 0.311 -23.078 12.344 1 88.25 29 GLU B N 1
ATOM 1403 C CA . GLU B 1 29 ? 0.138 -23.906 13.539 1 88.25 29 GLU B CA 1
ATOM 1404 C C . GLU B 1 29 ? 0.469 -23.125 14.805 1 88.25 29 GLU B C 1
ATOM 1406 O O . GLU B 1 29 ? -0.003 -23.469 15.891 1 88.25 29 GLU B O 1
ATOM 1411 N N . ASN B 1 30 ? 1.328 -22.109 14.586 1 87.06 30 ASN B N 1
ATOM 1412 C CA . ASN B 1 30 ? 1.795 -21.375 15.75 1 87.06 30 ASN B CA 1
ATOM 1413 C C . ASN B 1 30 ? 0.734 -20.391 16.25 1 87.06 30 ASN B C 1
ATOM 1415 O O . ASN B 1 30 ? 0.493 -20.312 17.469 1 87.06 30 ASN B O 1
ATOM 1419 N N . ASP B 1 31 ? 0.04 -19.688 15.328 1 83.69 31 ASP B N 1
ATOM 1420 C CA . ASP B 1 31 ? -0.868 -18.656 15.805 1 83.69 31 ASP B CA 1
ATOM 1421 C C . ASP B 1 31 ? -2.264 -18.828 15.211 1 83.69 31 ASP B C 1
ATOM 1423 O O . ASP B 1 31 ? -3.17 -18.047 15.508 1 83.69 31 ASP B O 1
ATOM 1427 N N . GLY B 1 32 ? -2.396 -19.844 14.406 1 85.75 32 GLY B N 1
ATOM 1428 C CA . GLY B 1 32 ? -3.711 -20.156 13.859 1 85.75 32 GLY B CA 1
ATOM 1429 C C . GLY B 1 32 ? -4.098 -19.25 12.703 1 85.75 32 GLY B C 1
ATOM 1430 O O . GLY B 1 32 ? -5.223 -19.312 12.211 1 85.75 32 GLY B O 1
ATOM 1431 N N . SER B 1 33 ? -3.18 -18.422 12.242 1 90.44 33 SER B N 1
ATOM 1432 C CA . SER B 1 33 ? -3.482 -17.547 11.109 1 90.44 33 SER B CA 1
ATOM 1433 C C . SER B 1 33 ? -3.689 -18.359 9.836 1 90.44 33 SER B C 1
ATOM 1435 O O . SER B 1 33 ? -3.152 -19.469 9.703 1 90.44 33 SER B O 1
ATOM 1437 N N . VAL B 1 34 ? -4.547 -17.859 9.031 1 96.06 34 VAL B N 1
ATOM 1438 C CA . VAL B 1 34 ? -4.914 -18.562 7.801 1 96.06 34 VAL B CA 1
ATOM 1439 C C . VAL B 1 34 ? -4.434 -17.766 6.59 1 96.06 34 VAL B C 1
ATOM 1441 O O . VAL B 1 34 ? -4.539 -16.531 6.562 1 96.06 34 VAL B O 1
ATOM 1444 N N . HIS B 1 35 ? -3.848 -18.453 5.652 1 97.94 35 HIS B N 1
ATOM 1445 C CA . HIS B 1 35 ? -3.553 -17.828 4.367 1 97.94 35 HIS B CA 1
ATOM 1446 C C . HIS B 1 35 ? -3.867 -18.781 3.213 1 97.94 35 HIS B C 1
ATOM 1448 O O . HIS B 1 35 ? -3.904 -20 3.393 1 97.94 35 HIS B O 1
ATOM 1454 N N . PHE B 1 36 ? -4.207 -18.234 2.09 1 98.62 36 PHE B N 1
ATOM 1455 C CA . PHE B 1 36 ? -4.418 -18.938 0.827 1 98.62 36 PHE B CA 1
ATOM 1456 C C . PHE B 1 36 ? -3.27 -18.656 -0.139 1 98.62 36 PHE B C 1
ATOM 1458 O O . PHE B 1 36 ? -2.826 -17.516 -0.28 1 98.62 36 PHE B O 1
ATOM 1465 N N . SER B 1 37 ? -2.781 -19.719 -0.799 1 98.62 37 SER B N 1
ATOM 1466 C CA . SER B 1 37 ? -1.603 -19.516 -1.632 1 98.62 37 SER B CA 1
ATOM 1467 C C . SER B 1 37 ? -1.684 -20.328 -2.918 1 98.62 37 SER B C 1
ATOM 1469 O O . SER B 1 37 ? -2.4 -21.328 -2.98 1 98.62 37 SER B O 1
ATOM 1471 N N . VAL B 1 38 ? -1.017 -19.922 -3.93 1 98.5 38 VAL B N 1
ATOM 1472 C CA . VAL B 1 38 ? -0.878 -20.641 -5.188 1 98.5 38 VAL B CA 1
ATOM 1473 C C . VAL B 1 38 ? 0.442 -20.281 -5.859 1 98.5 38 VAL B C 1
ATOM 1475 O O . VAL B 1 38 ? 0.855 -19.109 -5.828 1 98.5 38 VAL B O 1
ATOM 1478 N N . GLY B 1 39 ? 1.19 -21.266 -6.281 1 98.31 39 GLY B N 1
ATOM 1479 C CA . GLY B 1 39 ? 2.35 -21.062 -7.137 1 98.31 39 GLY B CA 1
ATOM 1480 C C . GLY B 1 39 ? 1.998 -21 -8.609 1 98.31 39 GLY B C 1
ATOM 1481 O O . GLY B 1 39 ? 1.195 -21.797 -9.102 1 98.31 39 GLY B O 1
ATOM 1482 N N . LEU B 1 40 ? 2.51 -20 -9.289 1 97.5 40 LEU B N 1
ATOM 1483 C CA . LEU B 1 40 ? 2.215 -19.797 -10.703 1 97.5 40 LEU B CA 1
ATOM 1484 C C . LEU B 1 40 ? 3.463 -19.359 -11.461 1 97.5 40 LEU B C 1
ATOM 1486 O O . LEU B 1 40 ? 4.426 -18.875 -10.852 1 97.5 40 LEU B O 1
ATOM 1490 N N . GLU B 1 41 ? 3.404 -19.625 -12.695 1 98.06 41 GLU B N 1
ATOM 1491 C CA . GLU B 1 41 ? 4.324 -18.969 -13.625 1 98.06 41 GLU B CA 1
ATOM 1492 C C . GLU B 1 41 ? 3.611 -17.922 -14.469 1 98.06 41 GLU B C 1
ATOM 1494 O O . GLU B 1 41 ? 2.574 -18.203 -15.07 1 98.06 41 GLU B O 1
ATOM 1499 N N . THR B 1 42 ? 4.148 -16.719 -14.445 1 98.06 42 THR B N 1
ATOM 1500 C CA . THR B 1 42 ? 3.512 -15.672 -15.234 1 98.06 42 THR B CA 1
ATOM 1501 C C . THR B 1 42 ? 3.766 -15.891 -16.719 1 98.06 42 THR B C 1
ATOM 1503 O O . THR B 1 42 ? 4.602 -16.719 -17.109 1 98.06 42 THR B O 1
ATOM 1506 N N . GLU B 1 43 ? 3.062 -15.156 -17.516 1 97.81 43 GLU B N 1
ATOM 1507 C CA . GLU B 1 43 ? 3.271 -15.227 -18.953 1 97.81 43 GLU B CA 1
ATOM 1508 C C . GLU B 1 43 ? 4.684 -14.797 -19.328 1 97.81 43 GLU B C 1
ATOM 1510 O O . GLU B 1 43 ? 5.27 -15.328 -20.281 1 97.81 43 GLU B O 1
ATOM 1515 N N . ALA B 1 44 ? 5.273 -13.883 -18.594 1 97.25 44 ALA B N 1
ATOM 1516 C CA . ALA B 1 44 ? 6.605 -13.352 -18.875 1 97.25 44 ALA B CA 1
ATOM 1517 C C . ALA B 1 44 ? 7.691 -14.297 -18.359 1 97.25 44 ALA B C 1
ATOM 1519 O O . ALA B 1 44 ? 8.875 -14.109 -18.656 1 97.25 44 ALA B O 1
ATOM 1520 N N . GLY B 1 45 ? 7.289 -15.305 -17.516 1 96.62 45 GLY B N 1
ATOM 1521 C CA . GLY B 1 45 ? 8.25 -16.328 -17.141 1 96.62 45 GLY B CA 1
ATOM 1522 C C . GLY B 1 45 ? 8.625 -16.266 -15.672 1 96.62 45 GLY B C 1
ATOM 1523 O O . GLY B 1 45 ? 9.414 -17.094 -15.195 1 96.62 45 GLY B O 1
ATOM 1524 N N . ALA B 1 46 ? 8.039 -15.336 -14.914 1 96.88 46 ALA B N 1
ATOM 1525 C CA . ALA B 1 46 ? 8.328 -15.266 -13.484 1 96.88 46 ALA B CA 1
ATOM 1526 C C . ALA B 1 46 ? 7.641 -16.406 -12.734 1 96.88 46 ALA B C 1
ATOM 1528 O O . ALA B 1 46 ? 6.445 -16.641 -12.922 1 96.88 46 ALA B O 1
ATOM 1529 N N . LYS B 1 47 ? 8.352 -17.172 -11.969 1 97.81 47 LYS B N 1
ATOM 1530 C CA . LYS B 1 47 ? 7.781 -18.172 -11.07 1 97.81 47 LYS B CA 1
ATOM 1531 C C . LYS B 1 47 ? 7.438 -17.562 -9.719 1 97.81 47 LYS B C 1
ATOM 1533 O O . LYS B 1 47 ? 8.32 -17.359 -8.875 1 97.81 47 LYS B O 1
ATOM 1538 N N . ILE B 1 48 ? 6.16 -17.328 -9.484 1 98.56 48 ILE B N 1
ATOM 1539 C CA . ILE B 1 48 ? 5.75 -16.516 -8.344 1 98.56 48 ILE B CA 1
ATOM 1540 C C . ILE B 1 48 ? 4.887 -17.344 -7.398 1 98.56 48 ILE B C 1
ATOM 1542 O O . ILE B 1 48 ? 4.414 -18.422 -7.766 1 98.56 48 ILE B O 1
ATOM 1546 N N . GLN B 1 49 ? 4.797 -16.844 -6.195 1 98.62 49 GLN B N 1
ATOM 1547 C CA . GLN B 1 49 ? 3.852 -17.328 -5.191 1 98.62 49 GLN B CA 1
ATOM 1548 C C . GLN B 1 49 ? 2.877 -16.219 -4.789 1 98.62 49 GLN B C 1
ATOM 1550 O O . GLN B 1 49 ? 3.289 -15.172 -4.281 1 98.62 49 GLN B O 1
ATOM 1555 N N . LEU B 1 50 ? 1.608 -16.422 -5.023 1 98.75 50 LEU B N 1
ATOM 1556 C CA . LEU B 1 50 ? 0.564 -15.5 -4.594 1 98.75 50 LEU B CA 1
ATOM 1557 C C . LEU B 1 50 ? -0.037 -15.945 -3.264 1 98.75 50 LEU B C 1
ATOM 1559 O O . LEU B 1 50 ? -0.317 -17.125 -3.068 1 98.75 50 LEU B O 1
ATOM 1563 N N . ILE B 1 51 ? -0.197 -14.961 -2.391 1 98.62 51 ILE B N 1
ATOM 1564 C CA . ILE B 1 51 ? -0.713 -15.273 -1.062 1 98.62 51 ILE B CA 1
ATOM 1565 C C . ILE B 1 51 ? -1.756 -14.234 -0.657 1 98.62 51 ILE B C 1
ATOM 1567 O O . ILE B 1 51 ? -1.575 -13.039 -0.897 1 98.62 51 ILE B O 1
ATOM 1571 N N . ALA B 1 52 ? -2.805 -14.633 -0.146 1 98.44 52 ALA B N 1
ATOM 1572 C CA . ALA B 1 52 ? -3.734 -13.828 0.636 1 98.44 52 ALA B CA 1
ATOM 1573 C C . ALA B 1 52 ? -3.76 -14.273 2.094 1 98.44 52 ALA B C 1
ATOM 1575 O O . ALA B 1 52 ? -4.23 -15.367 2.404 1 98.44 52 ALA B O 1
ATOM 1576 N N . ALA B 1 53 ? -3.307 -13.438 2.955 1 97.62 53 ALA B N 1
ATOM 1577 C CA . ALA B 1 53 ? -3.158 -13.789 4.363 1 97.62 53 ALA B CA 1
ATOM 1578 C C . ALA B 1 53 ? -4.137 -13.008 5.234 1 97.62 53 ALA B C 1
ATOM 1580 O O . ALA B 1 53 ? -4.191 -11.781 5.164 1 97.62 53 ALA B O 1
ATOM 1581 N N . PHE B 1 54 ? -4.871 -13.734 6.051 1 96.5 54 PHE B N 1
ATOM 1582 C CA . PHE B 1 54 ? -5.859 -13.125 6.938 1 96.5 54 PHE B CA 1
ATOM 1583 C C . PHE B 1 54 ? -5.281 -12.938 8.336 1 96.5 54 PHE B C 1
ATOM 1585 O O . PHE B 1 54 ? -4.676 -13.852 8.891 1 96.5 54 PHE B O 1
ATOM 1592 N N . GLN B 1 55 ? -5.457 -11.68 8.758 1 88.31 55 GLN B N 1
ATOM 1593 C CA . GLN B 1 55 ? -4.965 -11.391 10.102 1 88.31 55 GLN B CA 1
ATOM 1594 C C . GLN B 1 55 ? -5.949 -11.875 11.164 1 88.31 55 GLN B C 1
ATOM 1596 O O . GLN B 1 55 ? -7.164 -11.836 10.961 1 88.31 55 GLN B O 1
ATOM 1601 N N . ASN B 1 56 ? -5.445 -12.188 12.32 1 83.44 56 ASN B N 1
ATOM 1602 C CA . ASN B 1 56 ? -6.258 -12.797 13.375 1 83.44 56 ASN B CA 1
ATOM 1603 C C . ASN B 1 56 ? -7.016 -11.734 14.172 1 83.44 56 ASN B C 1
ATOM 1605 O O . ASN B 1 56 ? -8.125 -11.992 14.656 1 83.44 56 ASN B O 1
ATOM 1609 N N . GLU B 1 57 ? -6.363 -10.641 14.289 1 81.38 57 GLU B N 1
ATOM 1610 C CA . GLU B 1 57 ? -6.891 -9.688 15.258 1 81.38 57 GLU B CA 1
ATOM 1611 C C . GLU B 1 57 ? -7.613 -8.531 14.562 1 81.38 57 GLU B C 1
ATOM 1613 O O . GLU B 1 57 ? -8.398 -7.82 15.195 1 81.38 57 GLU B O 1
ATOM 1618 N N . HIS B 1 58 ? -7.391 -8.289 13.281 1 83.12 58 HIS B N 1
ATOM 1619 C CA . HIS B 1 58 ? -7.969 -7.16 12.562 1 83.12 58 HIS B CA 1
ATOM 1620 C C . HIS B 1 58 ? -8.539 -7.598 11.219 1 83.12 58 HIS B C 1
ATOM 1622 O O . HIS B 1 58 ? -8.039 -8.539 10.602 1 83.12 58 HIS B O 1
ATOM 1628 N N . PRO B 1 59 ? -9.609 -6.988 10.875 1 88.62 59 PRO B N 1
ATOM 1629 C CA . PRO B 1 59 ? -10.203 -7.32 9.57 1 88.62 59 PRO B CA 1
ATOM 1630 C C . PRO B 1 59 ? -9.375 -6.812 8.398 1 88.62 59 PRO B C 1
ATOM 1632 O O . PRO B 1 59 ? -9.844 -5.98 7.617 1 88.62 59 PRO B O 1
ATOM 1635 N N . THR B 1 60 ? -8.203 -7.328 8.32 1 93.56 60 THR B N 1
ATOM 1636 C CA . THR B 1 60 ? -7.281 -6.965 7.25 1 93.56 60 THR B CA 1
ATOM 1637 C C . THR B 1 60 ? -6.805 -8.211 6.5 1 93.56 60 THR B C 1
ATOM 1639 O O . THR B 1 60 ? -6.785 -9.305 7.059 1 93.56 60 THR B O 1
ATOM 1642 N N . VAL B 1 61 ? -6.605 -8.055 5.301 1 96.44 61 VAL B N 1
ATOM 1643 C CA . VAL B 1 61 ? -6.02 -9.086 4.457 1 96.44 61 VAL B CA 1
ATOM 1644 C C . VAL B 1 61 ? -4.742 -8.562 3.805 1 96.44 61 VAL B C 1
ATOM 1646 O O . VAL B 1 61 ? -4.75 -7.5 3.182 1 96.44 61 VAL B O 1
ATOM 1649 N N . ASP B 1 62 ? -3.664 -9.281 3.967 1 97.5 62 ASP B N 1
ATOM 1650 C CA . ASP B 1 62 ? -2.41 -8.969 3.289 1 97.5 62 ASP B CA 1
ATOM 1651 C C . ASP B 1 62 ? -2.217 -9.844 2.057 1 97.5 62 ASP B C 1
ATOM 1653 O O . ASP B 1 62 ? -2.32 -11.07 2.137 1 97.5 62 ASP B O 1
ATOM 1657 N N . ILE B 1 63 ? -1.985 -9.234 0.951 1 98.62 63 ILE B N 1
ATOM 1658 C CA . ILE B 1 63 ? -1.754 -9.938 -0.306 1 98.62 63 ILE B CA 1
ATOM 1659 C C . ILE B 1 63 ? -0.287 -9.805 -0.708 1 98.62 63 ILE B C 1
ATOM 1661 O O . ILE B 1 63 ? 0.29 -8.719 -0.629 1 98.62 63 ILE B O 1
ATOM 1665 N N . TYR B 1 64 ? 0.241 -10.953 -1.088 1 98.62 64 TYR B N 1
ATOM 1666 C CA . TYR B 1 64 ? 1.648 -10.953 -1.471 1 98.62 64 TYR B CA 1
ATOM 1667 C C . TYR B 1 64 ? 1.848 -11.648 -2.812 1 98.62 64 TYR B C 1
ATOM 1669 O O . TYR B 1 64 ? 1.124 -12.586 -3.145 1 98.62 64 TYR B O 1
ATOM 1677 N N . CYS B 1 65 ? 2.723 -11.195 -3.553 1 98.81 65 CYS B N 1
ATOM 1678 C CA . CYS B 1 65 ? 3.367 -11.883 -4.668 1 98.81 65 CYS B CA 1
ATOM 1679 C C . CYS B 1 65 ? 4.867 -12.016 -4.426 1 98.81 65 CYS B C 1
ATOM 1681 O O . CYS B 1 65 ? 5.617 -11.062 -4.605 1 98.81 65 CYS B O 1
ATOM 1683 N N . PHE B 1 66 ? 5.277 -13.172 -4.078 1 98.25 66 PHE B N 1
ATOM 1684 C CA . PHE B 1 66 ? 6.668 -13.414 -3.711 1 98.25 66 PHE B CA 1
ATOM 1685 C C . PHE B 1 66 ? 7.461 -13.914 -4.91 1 98.25 66 PHE B C 1
ATOM 1687 O O . PHE B 1 66 ? 6.898 -14.508 -5.832 1 98.25 66 PHE B O 1
ATOM 1694 N N . ASN B 1 67 ? 8.727 -13.625 -4.855 1 97.12 67 ASN B N 1
ATOM 1695 C CA . ASN B 1 67 ? 9.695 -14.203 -5.777 1 97.12 67 ASN B CA 1
ATOM 1696 C C . ASN B 1 67 ? 9.438 -13.758 -7.215 1 97.12 67 ASN B C 1
ATOM 1698 O O . ASN B 1 67 ? 9.453 -14.578 -8.133 1 97.12 67 ASN B O 1
ATOM 1702 N N . VAL B 1 68 ? 9.164 -12.508 -7.328 1 98.12 68 VAL B N 1
ATOM 1703 C CA . VAL B 1 68 ? 8.961 -11.969 -8.672 1 98.12 68 VAL B CA 1
ATOM 1704 C C . VAL B 1 68 ? 10.258 -12.07 -9.469 1 98.12 68 VAL B C 1
ATOM 1706 O O . VAL B 1 68 ? 10.242 -12.445 -10.641 1 98.12 68 VAL B O 1
ATOM 1709 N N . ALA B 1 69 ? 11.336 -11.734 -8.805 1 96.69 69 ALA B N 1
ATOM 1710 C CA . ALA B 1 69 ? 12.664 -11.836 -9.414 1 96.69 69 ALA B CA 1
ATOM 1711 C C . ALA B 1 69 ? 13.742 -11.953 -8.344 1 96.69 69 ALA B C 1
ATOM 1713 O O . ALA B 1 69 ? 13.68 -11.289 -7.305 1 96.69 69 ALA B O 1
ATOM 1714 N N . HIS B 1 70 ? 14.695 -12.758 -8.633 1 95.69 70 HIS B N 1
ATOM 1715 C CA . HIS B 1 70 ? 15.859 -12.867 -7.762 1 95.69 70 HIS B CA 1
ATOM 1716 C C . HIS B 1 70 ? 16.984 -11.961 -8.242 1 95.69 70 HIS B C 1
ATOM 1718 O O . HIS B 1 70 ? 17.25 -11.875 -9.438 1 95.69 70 HIS B O 1
ATOM 1724 N N . VAL B 1 71 ? 17.578 -11.281 -7.293 1 95.75 71 VAL B N 1
ATOM 1725 C CA . VAL B 1 71 ? 18.688 -10.391 -7.594 1 95.75 71 VAL B CA 1
ATOM 1726 C C . VAL B 1 71 ? 20 -11.062 -7.223 1 95.75 71 VAL B C 1
ATOM 1728 O O . VAL B 1 71 ? 20.297 -11.25 -6.039 1 95.75 71 VAL B O 1
ATOM 1731 N N . PRO B 1 72 ? 20.812 -11.383 -8.18 1 93.12 72 PRO B N 1
ATOM 1732 C CA . PRO B 1 72 ? 22.094 -12.016 -7.875 1 93.12 72 PRO B CA 1
ATOM 1733 C C . PRO B 1 72 ? 23.016 -11.109 -7.078 1 93.12 72 PRO B C 1
ATOM 1735 O O . PRO B 1 72 ? 22.906 -9.883 -7.145 1 93.12 72 PRO B O 1
ATOM 1738 N N . ASP B 1 73 ? 23.953 -11.719 -6.402 1 86.38 73 ASP B N 1
ATOM 1739 C CA . ASP B 1 73 ? 24.891 -10.984 -5.57 1 86.38 73 ASP B CA 1
ATOM 1740 C C . ASP B 1 73 ? 25.703 -9.984 -6.402 1 86.38 73 ASP B C 1
ATOM 1742 O O . ASP B 1 73 ? 26.094 -8.93 -5.91 1 86.38 73 ASP B O 1
ATOM 1746 N N . ALA B 1 74 ? 25.891 -10.312 -7.637 1 81.56 74 ALA B N 1
ATOM 1747 C CA . ALA B 1 74 ? 26.719 -9.5 -8.516 1 81.56 74 ALA B CA 1
ATOM 1748 C C . ALA B 1 74 ? 26 -8.227 -8.953 1 81.56 74 ALA B C 1
ATOM 1750 O O . ALA B 1 74 ? 26.625 -7.277 -9.414 1 81.56 74 ALA B O 1
ATOM 1751 N N . THR B 1 75 ? 24.734 -8.25 -8.867 1 84.69 75 THR B N 1
ATOM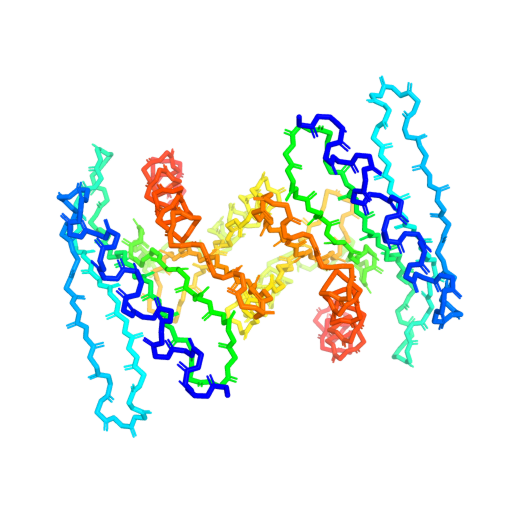 1752 C CA . THR B 1 75 ? 23.922 -7.117 -9.312 1 84.69 75 THR B CA 1
ATOM 1753 C C .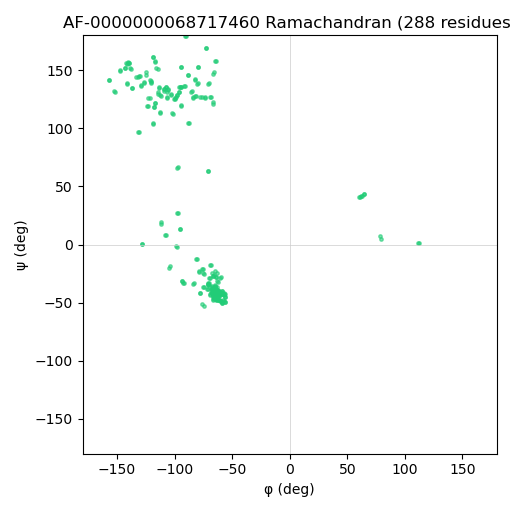 THR B 1 75 ? 23.906 -6.027 -8.25 1 84.69 75 THR B C 1
ATOM 1755 O O . THR B 1 75 ? 23.781 -6.32 -7.055 1 84.69 75 THR B O 1
ATOM 1758 N N . SER B 1 76 ? 24.031 -4.852 -8.758 1 84.06 76 SER B N 1
ATOM 1759 C CA . SER B 1 76 ? 23.984 -3.703 -7.863 1 84.06 76 SER B CA 1
ATOM 1760 C C . SER B 1 76 ? 22.594 -3.549 -7.242 1 84.06 76 SER B C 1
ATOM 1762 O O . SER B 1 76 ? 21.609 -3.32 -7.949 1 84.06 76 SER B O 1
ATOM 1764 N N . THR B 1 77 ? 22.531 -3.553 -5.941 1 90.62 77 THR B N 1
ATOM 1765 C CA . THR B 1 77 ? 21.297 -3.336 -5.195 1 90.62 77 THR B CA 1
ATOM 1766 C C . THR B 1 77 ? 20.797 -1.904 -5.379 1 90.62 77 THR B C 1
ATOM 1768 O O . THR B 1 77 ? 19.594 -1.657 -5.383 1 90.62 77 THR B O 1
ATOM 1771 N N . ASN B 1 78 ? 21.766 -1.049 -5.703 1 92.44 78 ASN B N 1
ATOM 1772 C CA . ASN B 1 78 ? 21.391 0.352 -5.875 1 92.44 78 ASN B CA 1
ATOM 1773 C C . ASN B 1 78 ? 20.484 0.55 -7.09 1 92.44 78 ASN B C 1
ATOM 1775 O O . ASN B 1 78 ? 19.453 1.216 -6.996 1 92.44 78 ASN B O 1
ATOM 1779 N N . ASP B 1 79 ? 20.844 -0.057 -8.141 1 93.88 79 ASP B N 1
ATOM 1780 C CA . ASP B 1 79 ? 20.047 0.077 -9.359 1 93.88 79 ASP B CA 1
ATOM 1781 C C . ASP B 1 79 ? 18.656 -0.528 -9.18 1 93.88 79 ASP B C 1
ATOM 1783 O O . ASP B 1 79 ? 17.672 0.029 -9.656 1 93.88 79 ASP B O 1
ATOM 1787 N N . ILE B 1 80 ? 18.625 -1.587 -8.469 1 96.31 80 ILE B N 1
ATOM 1788 C CA . ILE B 1 80 ? 17.375 -2.277 -8.227 1 96.31 80 ILE B CA 1
ATOM 1789 C C . ILE B 1 80 ? 16.469 -1.407 -7.352 1 96.31 80 ILE B C 1
ATOM 1791 O O . ILE B 1 80 ? 15.273 -1.263 -7.633 1 96.31 80 ILE B O 1
ATOM 1795 N N . LEU B 1 81 ? 17.047 -0.791 -6.367 1 97.62 81 LEU B N 1
ATOM 1796 C CA . LEU B 1 81 ? 16.266 0.016 -5.441 1 97.62 81 LEU B CA 1
ATOM 1797 C C . LEU B 1 81 ? 15.742 1.276 -6.121 1 97.62 81 LEU B C 1
ATOM 1799 O O . LEU B 1 81 ? 14.648 1.751 -5.809 1 97.62 81 LEU B O 1
ATOM 1803 N N . HIS B 1 82 ? 16.469 1.745 -7.098 1 97.12 82 HIS B N 1
ATOM 1804 C CA . HIS B 1 82 ? 15.977 2.877 -7.879 1 97.12 82 HIS B CA 1
ATOM 1805 C C . HIS B 1 82 ? 14.727 2.5 -8.672 1 97.12 82 HIS B C 1
ATOM 1807 O O . HIS B 1 82 ? 13.75 3.248 -8.688 1 97.12 82 HIS B O 1
ATOM 1813 N N . VAL B 1 83 ? 14.766 1.383 -9.305 1 97.38 83 VAL B N 1
ATOM 1814 C CA . VAL B 1 83 ? 13.617 0.923 -10.078 1 97.38 83 VAL B CA 1
ATOM 1815 C C . VAL B 1 83 ? 12.445 0.64 -9.148 1 97.38 83 VAL B C 1
ATOM 1817 O O . VAL B 1 83 ? 11.305 0.988 -9.461 1 97.38 83 VAL B O 1
ATOM 1820 N N . ILE B 1 84 ? 12.719 0.038 -8.008 1 98.44 84 ILE B N 1
ATOM 1821 C CA . ILE B 1 84 ? 11.68 -0.26 -7.035 1 98.44 84 ILE B CA 1
ATOM 1822 C C . ILE B 1 84 ? 11.016 1.036 -6.578 1 98.44 84 ILE B C 1
ATOM 1824 O O . ILE B 1 84 ? 9.789 1.115 -6.484 1 98.44 84 ILE B O 1
ATOM 1828 N N . ASN B 1 85 ? 11.828 2.033 -6.316 1 98.56 85 ASN B N 1
ATOM 1829 C CA . ASN B 1 85 ? 11.266 3.324 -5.926 1 98.56 85 ASN B CA 1
ATOM 1830 C C . ASN B 1 85 ? 10.391 3.908 -7.031 1 98.56 85 ASN B C 1
ATOM 1832 O O . ASN B 1 85 ? 9.32 4.461 -6.758 1 98.56 85 ASN B O 1
ATOM 1836 N N . GLU B 1 86 ? 10.805 3.775 -8.281 1 98.12 86 GLU B N 1
ATOM 1837 C CA . GLU B 1 86 ? 10.016 4.258 -9.406 1 98.12 86 GLU B CA 1
ATOM 1838 C C . GLU B 1 86 ? 8.68 3.518 -9.508 1 98.12 86 GLU B C 1
ATOM 1840 O O . GLU B 1 86 ? 7.637 4.137 -9.711 1 98.12 86 GLU B O 1
ATOM 1845 N N . LEU B 1 87 ? 8.75 2.271 -9.367 1 98.56 87 LEU B N 1
ATOM 1846 C CA . LEU B 1 87 ? 7.535 1.468 -9.414 1 98.56 87 LEU B CA 1
ATOM 1847 C C . LEU B 1 87 ? 6.598 1.835 -8.266 1 98.56 87 LEU B C 1
ATOM 1849 O O . LEU B 1 87 ? 5.387 1.975 -8.469 1 98.56 87 LEU B O 1
ATOM 1853 N N . ASN B 1 88 ? 7.172 2.029 -7.066 1 98.62 88 ASN B N 1
ATOM 1854 C CA . ASN B 1 88 ? 6.371 2.377 -5.895 1 98.62 88 ASN B CA 1
ATOM 1855 C C . ASN B 1 88 ? 5.738 3.756 -6.039 1 98.62 88 ASN B C 1
ATOM 1857 O O . ASN B 1 88 ? 4.656 4.004 -5.504 1 98.62 88 ASN B O 1
ATOM 1861 N N . THR B 1 89 ? 6.332 4.586 -6.781 1 97.5 89 THR B N 1
ATOM 1862 C CA . THR B 1 89 ? 5.766 5.902 -7.051 1 97.5 89 THR B CA 1
ATOM 1863 C C . THR B 1 89 ? 4.664 5.812 -8.102 1 97.5 89 THR B C 1
ATOM 1865 O O . THR B 1 89 ? 3.742 6.629 -8.117 1 97.5 89 THR B O 1
ATOM 1868 N N . SER B 1 90 ? 4.699 4.789 -8.906 1 96.75 90 SER B N 1
ATOM 1869 C CA . SER B 1 90 ? 3.801 4.684 -10.047 1 96.75 90 SER B CA 1
ATOM 1870 C C . SER B 1 90 ? 2.531 3.918 -9.688 1 96.75 90 SER B C 1
ATOM 1872 O O . SER B 1 90 ? 1.459 4.195 -10.227 1 96.75 90 SER B O 1
ATOM 1874 N N . TYR B 1 91 ? 2.65 2.977 -8.812 1 96.69 91 TYR B N 1
ATOM 1875 C CA . TYR B 1 91 ? 1.509 2.123 -8.508 1 96.69 91 TYR B CA 1
ATOM 1876 C C . TYR B 1 91 ? 0.903 2.479 -7.156 1 96.69 91 TYR B C 1
ATOM 1878 O O . TYR B 1 91 ? 1.597 2.467 -6.137 1 96.69 91 TYR B O 1
ATOM 1886 N N . ARG B 1 92 ? -0.334 2.578 -7.148 1 93.31 92 ARG B N 1
ATOM 1887 C CA . ARG B 1 92 ? -1.062 3.123 -6.004 1 93.31 92 ARG B CA 1
ATOM 1888 C C . ARG B 1 92 ? -1.138 2.105 -4.871 1 93.31 92 ARG B C 1
ATOM 1890 O O . ARG B 1 92 ? -0.761 2.406 -3.736 1 93.31 92 ARG B O 1
ATOM 1897 N N . PHE B 1 93 ? -1.577 0.891 -5.195 1 96.12 93 PHE B N 1
ATOM 1898 C CA . PHE B 1 93 ? -1.912 -0.082 -4.164 1 96.12 93 PHE B CA 1
ATOM 1899 C C . PHE B 1 93 ? -0.724 -0.989 -3.867 1 96.12 93 PHE B C 1
ATOM 1901 O O . PHE B 1 93 ? -0.492 -1.361 -2.715 1 96.12 93 PHE B O 1
ATOM 1908 N N . ALA B 1 94 ? 0.046 -1.209 -4.91 1 98.38 94 ALA B N 1
ATOM 1909 C CA . ALA B 1 94 ? 1.09 -2.223 -4.789 1 98.38 94 ALA B CA 1
ATOM 1910 C C . ALA B 1 94 ? 2.379 -1.621 -4.238 1 98.38 94 ALA B C 1
ATOM 1912 O O . ALA B 1 94 ? 2.725 -0.481 -4.559 1 98.38 94 ALA B O 1
ATOM 1913 N N . LYS B 1 95 ? 3.066 -2.398 -3.49 1 98.75 95 LYS B N 1
ATOM 1914 C CA . LYS B 1 95 ? 4.359 -2.025 -2.928 1 98.75 95 LYS B CA 1
ATOM 1915 C C . LYS B 1 95 ? 5.438 -3.039 -3.311 1 98.75 95 LYS B C 1
ATOM 1917 O O . LYS B 1 95 ? 5.348 -4.211 -2.945 1 98.75 95 LYS B O 1
ATOM 1922 N N . PHE B 1 96 ? 6.445 -2.578 -4.012 1 98.88 96 PHE B N 1
ATOM 1923 C CA . PHE B 1 96 ? 7.602 -3.391 -4.375 1 98.88 96 PHE B CA 1
ATOM 1924 C C . PHE B 1 96 ? 8.695 -3.281 -3.316 1 98.88 96 PHE B C 1
ATOM 1926 O O . PHE B 1 96 ? 9.008 -2.184 -2.85 1 98.88 96 PHE B O 1
ATOM 1933 N N . THR B 1 97 ? 9.266 -4.41 -2.973 1 98.81 97 THR B N 1
ATOM 1934 C CA . THR B 1 97 ? 10.359 -4.398 -2.014 1 98.81 97 THR B CA 1
ATOM 1935 C C . THR B 1 97 ? 11.414 -5.449 -2.375 1 98.81 97 THR B C 1
ATOM 1937 O O . THR B 1 97 ? 11.102 -6.43 -3.053 1 98.81 97 THR B O 1
ATOM 1940 N N . LEU B 1 98 ? 12.594 -5.176 -2 1 98.31 98 LEU B N 1
ATOM 1941 C CA . LEU B 1 98 ? 13.664 -6.168 -1.995 1 98.31 98 LEU B CA 1
ATOM 1942 C C . LEU B 1 98 ? 13.797 -6.816 -0.622 1 98.31 98 LEU B C 1
ATOM 1944 O O . LEU B 1 98 ? 14.094 -6.141 0.364 1 98.31 98 LEU B O 1
ATOM 1948 N N . ASN B 1 99 ? 13.617 -8.133 -0.576 1 97.19 99 ASN B N 1
ATOM 1949 C CA . ASN B 1 99 ? 13.625 -8.773 0.732 1 97.19 99 ASN B CA 1
ATOM 1950 C C . ASN B 1 99 ? 15.023 -9.242 1.126 1 97.19 99 ASN B C 1
ATOM 1952 O O . ASN B 1 99 ? 15.984 -9.008 0.397 1 97.19 99 ASN B O 1
ATOM 1956 N N . LYS B 1 100 ? 15.133 -9.812 2.27 1 94.12 100 LYS B N 1
ATOM 1957 C CA . LYS B 1 100 ? 16.438 -10.172 2.838 1 94.12 100 LYS B CA 1
ATOM 1958 C C . LYS B 1 100 ? 17.078 -11.305 2.045 1 94.12 100 LYS B C 1
ATOM 1960 O O . LYS B 1 100 ? 18.281 -11.555 2.176 1 94.12 100 LYS B O 1
ATOM 1965 N N . GLN B 1 101 ? 16.312 -12.047 1.237 1 94.25 101 GLN B N 1
ATOM 1966 C CA . GLN B 1 101 ? 16.828 -13.133 0.418 1 94.25 101 GLN B CA 1
ATOM 1967 C C . GLN B 1 101 ? 17.141 -12.656 -0.995 1 94.25 101 GLN B C 1
ATOM 1969 O O . GLN B 1 101 ? 17.281 -13.461 -1.917 1 94.25 101 GLN B O 1
ATOM 1974 N N . ASN B 1 102 ? 17.172 -11.398 -1.163 1 95.12 102 ASN B N 1
ATOM 1975 C CA . ASN B 1 102 ? 17.5 -10.758 -2.432 1 95.12 102 ASN B CA 1
ATOM 1976 C C . ASN B 1 102 ? 16.5 -11.117 -3.518 1 95.12 102 ASN B C 1
ATOM 1978 O O . ASN B 1 102 ? 16.875 -11.438 -4.645 1 95.12 102 ASN B O 1
ATOM 1982 N N . ALA B 1 103 ? 15.25 -11.125 -3.133 1 97.12 103 ALA B N 1
ATOM 1983 C CA . ALA B 1 103 ? 14.141 -11.297 -4.07 1 97.12 103 ALA B CA 1
ATOM 1984 C C . ALA B 1 103 ? 13.195 -10.102 -4.027 1 97.12 103 ALA B C 1
ATOM 1986 O O . ALA B 1 103 ? 12.969 -9.516 -2.965 1 97.12 103 ALA B O 1
ATOM 1987 N N . ILE B 1 104 ? 12.766 -9.773 -5.16 1 98.44 104 ILE B N 1
ATOM 1988 C CA . ILE B 1 104 ? 11.773 -8.703 -5.25 1 98.44 104 ILE B CA 1
ATOM 1989 C C . ILE B 1 104 ? 10.375 -9.266 -5.02 1 98.44 104 ILE B C 1
ATOM 1991 O O . ILE B 1 104 ? 9.984 -10.242 -5.66 1 98.44 104 ILE B O 1
ATOM 1995 N N . ASP B 1 105 ? 9.664 -8.672 -4.086 1 98.75 105 ASP B N 1
ATOM 1996 C CA . ASP B 1 105 ? 8.281 -9.016 -3.775 1 98.75 105 ASP B CA 1
ATOM 1997 C C . ASP B 1 105 ? 7.352 -7.836 -4.043 1 98.75 105 ASP B C 1
ATOM 1999 O O . ASP B 1 105 ? 7.805 -6.695 -4.152 1 98.75 105 ASP B O 1
ATOM 2003 N N . ILE B 1 106 ? 6.125 -8.133 -4.242 1 98.88 106 ILE B N 1
ATOM 2004 C CA . ILE B 1 106 ? 5.062 -7.137 -4.312 1 98.88 106 ILE B CA 1
ATOM 2005 C C . ILE B 1 106 ? 4.023 -7.406 -3.229 1 98.88 106 ILE B C 1
ATOM 2007 O O . ILE B 1 106 ? 3.666 -8.562 -2.979 1 98.88 106 ILE B O 1
ATOM 2011 N N . SER B 1 107 ? 3.533 -6.359 -2.592 1 98.81 107 SER B N 1
ATOM 2012 C CA . SER B 1 107 ? 2.512 -6.551 -1.568 1 98.81 107 SER B CA 1
ATOM 2013 C C . SER B 1 107 ? 1.438 -5.473 -1.649 1 98.81 107 SER B C 1
ATOM 2015 O O . SER B 1 107 ? 1.646 -4.43 -2.271 1 98.81 107 SER B O 1
ATOM 2017 N N . ALA B 1 108 ? 0.311 -5.746 -1.168 1 98.31 108 ALA B N 1
ATOM 2018 C CA . ALA B 1 108 ? -0.817 -4.852 -0.925 1 98.31 108 ALA B CA 1
ATOM 2019 C C . ALA B 1 108 ? -1.613 -5.293 0.3 1 98.31 108 ALA B C 1
ATOM 2021 O O . ALA B 1 108 ? -1.622 -6.473 0.651 1 98.31 108 ALA B O 1
ATOM 2022 N N . SER B 1 109 ? -2.207 -4.359 0.975 1 97.5 109 SER B N 1
ATOM 2023 C CA . SER B 1 109 ? -3.021 -4.668 2.145 1 97.5 109 SER B CA 1
ATOM 2024 C C . SER B 1 109 ? -4.391 -4.004 2.061 1 97.5 109 SER B C 1
ATOM 2026 O O . SER B 1 109 ? -4.5 -2.852 1.629 1 97.5 109 SER B O 1
ATOM 2028 N N . LEU B 1 110 ? -5.355 -4.75 2.414 1 96.12 110 LEU B N 1
ATOM 2029 C CA . LEU B 1 110 ? -6.73 -4.262 2.443 1 96.12 110 LEU B CA 1
ATOM 2030 C C . LEU B 1 110 ? -7.27 -4.242 3.869 1 96.12 110 LEU B C 1
ATOM 2032 O O . LEU B 1 110 ? -7.145 -5.227 4.602 1 96.12 110 LEU B O 1
ATOM 2036 N N . ALA B 1 111 ? -7.812 -3.102 4.227 1 93.31 11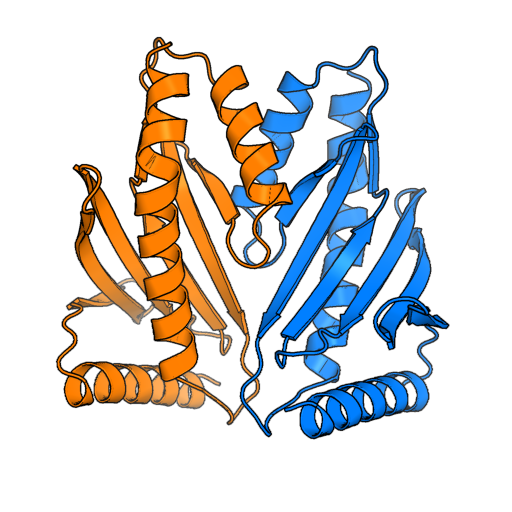1 ALA B N 1
ATOM 2037 C CA . ALA B 1 111 ? -8.516 -2.967 5.5 1 93.31 111 ALA B CA 1
ATOM 2038 C C . ALA B 1 111 ? -10.023 -2.889 5.289 1 93.31 111 ALA B C 1
ATOM 2040 O O . ALA B 1 111 ? -10.5 -2.121 4.449 1 93.31 111 ALA B O 1
ATOM 2041 N N . PHE B 1 112 ? -10.719 -3.693 6.059 1 90.81 112 PHE B N 1
ATOM 2042 C CA . PHE B 1 112 ? -12.172 -3.723 5.934 1 90.81 112 PHE B CA 1
ATOM 2043 C C . PHE B 1 112 ? -12.836 -3.213 7.207 1 90.81 112 PHE B C 1
ATOM 2045 O O . PHE B 1 112 ? -12.234 -3.248 8.281 1 90.81 112 PHE B O 1
ATOM 2052 N N . SER B 1 113 ? -14.008 -2.666 6.895 1 85.19 113 SER B N 1
ATOM 2053 C CA . SER B 1 113 ? -14.875 -2.352 8.023 1 85.19 113 SER B CA 1
ATOM 2054 C C . SER B 1 113 ? -15.891 -3.465 8.266 1 85.19 113 SER B C 1
ATOM 2056 O O . SER B 1 113 ? -16.453 -4.027 7.32 1 85.19 113 SER B O 1
ATOM 2058 N N . GLU B 1 114 ? -15.969 -3.861 9.555 1 78.19 114 GLU B N 1
ATOM 2059 C CA . GLU B 1 114 ? -16.984 -4.852 9.867 1 78.19 114 GLU B CA 1
ATOM 2060 C C . GLU B 1 114 ? -18.391 -4.242 9.797 1 78.19 114 GLU B C 1
ATOM 2062 O O . GLU B 1 114 ? -18.594 -3.09 10.18 1 78.19 114 GLU B O 1
ATOM 2067 N N . PRO B 1 115 ? -19.328 -4.996 9.219 1 79.5 115 PRO B N 1
ATOM 2068 C CA . PRO B 1 115 ? -19.328 -6.359 8.688 1 79.5 115 PRO B CA 1
ATOM 2069 C C . PRO B 1 115 ? -19.141 -6.398 7.172 1 79.5 115 PRO B C 1
ATOM 2071 O O . PRO B 1 115 ? -19.609 -7.328 6.512 1 79.5 115 PRO B O 1
ATOM 2074 N N . ASN B 1 116 ? -18.5 -5.422 6.66 1 84.44 116 ASN B N 1
ATOM 2075 C CA . ASN B 1 116 ? -18.5 -5.258 5.211 1 84.44 116 ASN B CA 1
ATOM 2076 C C . ASN B 1 116 ? -17.234 -5.84 4.582 1 84.44 116 ASN B C 1
ATOM 2078 O O . ASN B 1 116 ? -16.484 -5.125 3.918 1 84.44 116 ASN B O 1
ATOM 2082 N N . PHE B 1 117 ? -17.094 -7.156 4.68 1 92.38 117 PHE B N 1
ATOM 2083 C CA . PHE B 1 117 ? -16.031 -7.867 3.992 1 92.38 117 PHE B CA 1
ATOM 2084 C C . PHE B 1 117 ? -16.406 -8.141 2.541 1 92.38 117 PHE B C 1
ATOM 2086 O O . PHE B 1 117 ? -17.562 -8.422 2.238 1 92.38 117 PHE B O 1
ATOM 2093 N N . ASN B 1 118 ? -15.383 -8.023 1.612 1 94.12 118 ASN B N 1
ATOM 2094 C CA . ASN B 1 118 ? -15.594 -8.258 0.188 1 94.12 118 ASN B CA 1
ATOM 2095 C C . ASN B 1 118 ? -14.539 -9.188 -0.392 1 94.12 118 ASN B C 1
ATOM 2097 O O . ASN B 1 118 ? -13.461 -8.742 -0.791 1 94.12 118 ASN B O 1
ATOM 2101 N N . PRO B 1 119 ? -14.875 -10.445 -0.485 1 96 119 PRO B N 1
ATOM 2102 C CA . PRO B 1 119 ? -13.883 -11.406 -0.99 1 96 119 PRO B CA 1
ATOM 2103 C C . PRO B 1 119 ? -13.484 -11.133 -2.439 1 96 119 PRO B C 1
ATOM 2105 O O . PRO B 1 119 ? -12.359 -11.438 -2.842 1 96 119 PRO B O 1
ATOM 2108 N N . ALA B 1 120 ? -14.375 -10.547 -3.203 1 96 120 ALA B N 1
ATOM 2109 C CA . ALA B 1 120 ? -14.055 -10.227 -4.594 1 96 120 ALA B CA 1
ATOM 2110 C C . ALA B 1 120 ? -12.938 -9.188 -4.672 1 96 120 ALA B C 1
ATOM 2112 O O . ALA B 1 120 ? -12.086 -9.258 -5.555 1 96 120 ALA B O 1
ATOM 2113 N N . LEU B 1 121 ? -12.969 -8.25 -3.746 1 95.81 121 LEU B N 1
ATOM 2114 C CA . LEU B 1 121 ? -11.945 -7.215 -3.697 1 95.81 121 LEU B CA 1
ATOM 2115 C C . LEU B 1 121 ? -10.578 -7.816 -3.367 1 95.81 121 LEU B C 1
ATOM 2117 O O . LEU B 1 121 ? -9.562 -7.41 -3.93 1 95.81 121 LEU B O 1
ATOM 2121 N N . VAL B 1 122 ? -10.547 -8.812 -2.486 1 97.5 122 VAL B N 1
ATOM 2122 C CA . VAL B 1 122 ? -9.305 -9.492 -2.131 1 97.5 122 VAL B CA 1
ATOM 2123 C C . VAL B 1 122 ? -8.719 -10.18 -3.365 1 97.5 122 VAL B C 1
ATOM 2125 O O . VAL B 1 122 ? -7.535 -10.023 -3.664 1 97.5 122 VAL B O 1
ATOM 2128 N N . PHE B 1 123 ? -9.57 -10.867 -4.031 1 98 123 PHE B N 1
ATOM 2129 C CA . PHE B 1 123 ? -9.086 -11.586 -5.199 1 98 123 PHE B CA 1
ATOM 2130 C C . PHE B 1 123 ? -8.664 -10.625 -6.297 1 98 123 PHE B C 1
ATOM 2132 O O . PHE B 1 123 ? -7.691 -10.875 -7.012 1 98 123 PHE B O 1
ATOM 2139 N N . GLU B 1 124 ? -9.352 -9.539 -6.457 1 96.88 124 GLU B N 1
ATOM 2140 C CA . GLU B 1 124 ? -8.984 -8.523 -7.438 1 96.88 124 GLU B CA 1
ATOM 2141 C C . GLU B 1 124 ? -7.582 -7.98 -7.176 1 96.88 124 GLU B C 1
ATOM 2143 O O . GLU B 1 124 ? -6.809 -7.77 -8.109 1 96.88 124 GLU B O 1
ATOM 2148 N N . HIS B 1 125 ? -7.27 -7.758 -5.973 1 97.94 125 HIS B N 1
ATOM 2149 C CA . HIS B 1 125 ? -5.938 -7.262 -5.637 1 97.94 125 HIS B CA 1
ATOM 2150 C C . HIS B 1 125 ? -4.883 -8.344 -5.832 1 97.94 125 HIS B C 1
ATOM 2152 O O . HIS B 1 125 ? -3.746 -8.055 -6.211 1 97.94 125 HIS B O 1
ATOM 2158 N N . THR B 1 126 ? -5.266 -9.586 -5.57 1 98.44 126 THR B N 1
ATOM 2159 C CA . THR B 1 126 ? -4.359 -10.695 -5.844 1 98.44 126 THR B CA 1
ATOM 2160 C C . THR B 1 126 ? -4.023 -10.758 -7.332 1 98.44 126 THR B C 1
ATOM 2162 O O . THR B 1 126 ? -2.854 -10.859 -7.703 1 98.44 126 THR B O 1
ATOM 2165 N N . ARG B 1 127 ? -5.062 -10.672 -8.102 1 97.75 127 ARG B N 1
ATOM 2166 C CA . ARG B 1 127 ? -4.887 -10.672 -9.555 1 97.75 127 ARG B CA 1
ATOM 2167 C C . ARG B 1 127 ? -4.051 -9.484 -10.008 1 97.75 127 ARG B C 1
ATOM 2169 O O . ARG B 1 127 ? -3.242 -9.602 -10.93 1 97.75 127 ARG B O 1
ATOM 2176 N N . MET B 1 128 ? -4.285 -8.344 -9.422 1 98.06 128 MET B N 1
ATOM 2177 C CA . MET B 1 128 ? -3.51 -7.145 -9.75 1 98.06 128 MET B CA 1
ATOM 2178 C C . MET B 1 128 ? -2.02 -7.387 -9.523 1 98.06 128 MET B C 1
ATOM 2180 O O . MET B 1 128 ? -1.197 -7.023 -10.367 1 98.06 128 MET B O 1
ATOM 2184 N N . LEU B 1 129 ? -1.643 -8.047 -8.422 1 98.75 129 LEU B N 1
ATOM 2185 C CA . LEU B 1 129 ? -0.233 -8.305 -8.148 1 98.75 129 LEU B CA 1
ATOM 2186 C C . LEU B 1 129 ? 0.357 -9.258 -9.18 1 98.75 129 LEU B C 1
ATOM 2188 O O . LEU B 1 129 ? 1.501 -9.086 -9.609 1 98.75 129 LEU B O 1
ATOM 2192 N N . TYR B 1 130 ? -0.449 -10.242 -9.562 1 98.69 130 TYR B N 1
ATOM 2193 C CA . TYR B 1 130 ? -0.011 -11.117 -10.641 1 98.69 130 TYR B CA 1
ATOM 2194 C C . TYR B 1 130 ? 0.322 -10.32 -11.891 1 98.69 130 TYR B C 1
ATOM 2196 O O . TYR B 1 130 ? 1.38 -10.516 -12.5 1 98.69 130 TYR B O 1
ATOM 2204 N N . LYS B 1 131 ? -0.583 -9.477 -12.234 1 98.56 131 LYS B N 1
ATOM 2205 C CA . LYS B 1 131 ? -0.415 -8.688 -13.445 1 98.56 131 LYS B CA 1
ATOM 2206 C C . LYS B 1 131 ? 0.822 -7.797 -13.359 1 98.56 131 LYS B C 1
ATOM 2208 O O . LYS B 1 131 ? 1.563 -7.656 -14.336 1 98.56 131 LYS B O 1
ATOM 2213 N N . LEU B 1 132 ? 1.029 -7.219 -12.242 1 98.62 132 LEU B N 1
ATOM 2214 C CA . LEU B 1 132 ? 2.184 -6.344 -12.062 1 98.62 132 LEU B CA 1
ATOM 2215 C C . LEU B 1 132 ? 3.484 -7.133 -12.164 1 98.62 132 LEU B C 1
ATOM 2217 O O . LEU B 1 132 ? 4.445 -6.68 -12.789 1 98.62 132 LEU B O 1
ATOM 2221 N N . ALA B 1 133 ? 3.445 -8.305 -11.516 1 98.62 133 ALA B N 1
ATOM 2222 C CA . ALA B 1 133 ? 4.617 -9.172 -11.625 1 98.62 133 ALA B CA 1
ATOM 2223 C C . ALA B 1 133 ? 4.914 -9.523 -13.078 1 98.62 133 ALA B C 1
ATOM 2225 O O . ALA B 1 133 ? 6.07 -9.516 -13.5 1 98.62 133 ALA B O 1
ATOM 2226 N N . ASN B 1 134 ? 3.846 -9.805 -13.734 1 98.69 134 ASN B N 1
ATOM 2227 C CA . ASN B 1 134 ? 3.998 -10.141 -15.148 1 98.69 134 ASN B CA 1
ATOM 2228 C C . ASN B 1 134 ? 4.484 -8.938 -15.961 1 98.69 134 ASN B C 1
ATOM 2230 O O . ASN B 1 134 ? 5.453 -9.047 -16.703 1 98.69 134 ASN B O 1
ATOM 2234 N N . ASP B 1 135 ? 3.912 -7.812 -15.797 1 98.44 135 ASP B N 1
ATOM 2235 C CA . ASP B 1 135 ? 4.148 -6.633 -16.625 1 98.44 135 ASP B CA 1
ATOM 2236 C C . ASP B 1 135 ? 5.539 -6.055 -16.375 1 98.44 135 ASP B C 1
ATOM 2238 O O . ASP B 1 135 ? 6.18 -5.539 -17.297 1 98.44 135 ASP B O 1
ATOM 2242 N N . GLU B 1 136 ? 6.016 -6.129 -15.141 1 98.38 136 GLU B N 1
ATOM 2243 C CA . GLU B 1 136 ? 7.262 -5.457 -14.781 1 98.38 136 GLU B CA 1
ATOM 2244 C C . GLU B 1 136 ? 8.438 -6.43 -14.805 1 98.38 136 GLU B C 1
ATOM 2246 O O . GLU B 1 136 ? 9.586 -6.031 -14.578 1 98.38 136 GLU B O 1
ATOM 2251 N N . TYR B 1 137 ? 8.141 -7.691 -15.094 1 97.94 137 TYR B N 1
ATOM 2252 C CA . TYR B 1 137 ? 9.172 -8.719 -15.023 1 97.94 137 TYR B CA 1
ATOM 2253 C C . TYR B 1 137 ? 10.336 -8.398 -15.953 1 97.94 137 TYR B C 1
ATOM 2255 O O . TYR B 1 137 ? 11.492 -8.406 -15.539 1 97.94 137 TYR B O 1
ATOM 2263 N N . LYS B 1 138 ? 10.055 -8.094 -17.188 1 96.44 138 LYS B N 1
ATOM 2264 C CA . LYS B 1 138 ? 11.094 -7.805 -18.172 1 96.44 138 LYS B CA 1
ATOM 2265 C C . LYS B 1 138 ? 11.906 -6.578 -17.766 1 96.44 138 LYS B C 1
ATOM 2267 O O . LYS B 1 138 ? 13.133 -6.562 -17.891 1 96.44 138 LYS B O 1
ATOM 2272 N N . ASN B 1 139 ? 11.18 -5.551 -17.344 1 96.62 139 ASN B N 1
ATOM 2273 C CA . ASN B 1 139 ? 11.852 -4.344 -16.875 1 96.62 139 ASN B CA 1
ATOM 2274 C C . ASN B 1 139 ? 12.812 -4.641 -15.727 1 96.62 139 ASN B C 1
ATOM 2276 O O . ASN B 1 139 ? 13.945 -4.152 -15.719 1 96.62 139 ASN B O 1
ATOM 2280 N N . LEU B 1 140 ? 12.391 -5.488 -14.812 1 97 140 LEU B N 1
ATOM 2281 C CA . LEU B 1 140 ? 13.219 -5.859 -13.672 1 97 140 LEU B CA 1
ATOM 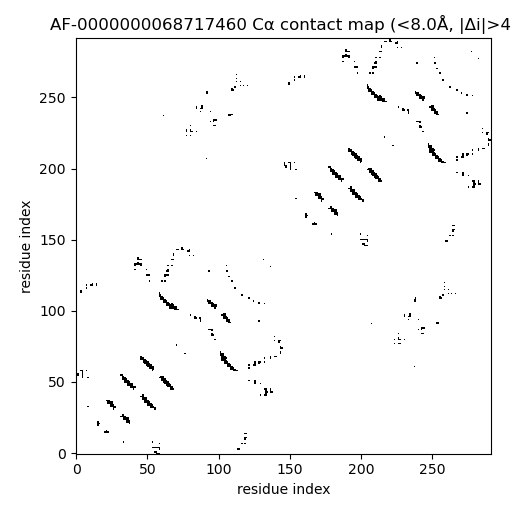2282 C C . LEU B 1 140 ? 14.414 -6.688 -14.117 1 97 140 LEU B C 1
ATOM 2284 O O . LEU B 1 140 ? 15.539 -6.461 -13.656 1 97 140 LEU B O 1
ATOM 2288 N N . MET B 1 141 ? 14.203 -7.566 -15.016 1 95.94 141 MET B N 1
ATOM 2289 C CA . MET B 1 141 ? 15.273 -8.445 -15.484 1 95.94 141 MET B CA 1
ATOM 2290 C C . MET B 1 141 ? 16.344 -7.648 -16.234 1 95.94 141 MET B C 1
ATOM 2292 O O . MET B 1 141 ? 17.531 -7.953 -16.125 1 95.94 141 MET B O 1
ATOM 2296 N N . LYS B 1 142 ? 15.891 -6.648 -16.984 1 95 142 LYS B N 1
ATOM 2297 C CA . LYS B 1 142 ? 16.844 -5.797 -17.703 1 95 142 LYS B CA 1
ATOM 2298 C C . LYS B 1 142 ? 17.812 -5.125 -16.734 1 95 142 LYS B C 1
ATOM 2300 O O . LYS B 1 142 ? 19 -5.012 -17.016 1 95 142 LYS B O 1
ATOM 2305 N N . VAL B 1 143 ? 17.297 -4.688 -15.609 1 94.69 143 VAL B N 1
ATOM 2306 C CA . VAL B 1 143 ? 18.125 -3.992 -14.617 1 94.69 143 VAL B CA 1
ATOM 2307 C C . VAL B 1 143 ? 19.016 -4.996 -13.891 1 94.69 143 VAL B C 1
ATOM 2309 O O . VAL B 1 143 ? 20.172 -4.707 -13.594 1 94.69 143 VAL B O 1
ATOM 2312 N N . ILE B 1 144 ? 18.516 -6.164 -13.648 1 94.12 144 ILE B N 1
ATOM 2313 C CA . ILE B 1 144 ? 19.234 -7.191 -12.891 1 94.12 144 ILE B CA 1
ATOM 2314 C C . ILE B 1 144 ? 20.391 -7.727 -13.719 1 94.12 144 ILE B C 1
ATOM 2316 O O . ILE B 1 144 ? 21.469 -8.008 -13.18 1 94.12 144 ILE B O 1
ATOM 2320 N N . TRP B 1 145 ? 20.25 -7.781 -14.984 1 88.12 145 TRP B N 1
ATOM 2321 C CA . TRP B 1 145 ? 21.281 -8.398 -15.805 1 88.12 145 TRP B CA 1
ATOM 2322 C C . TRP B 1 145 ? 21.984 -7.359 -16.672 1 88.12 145 TRP B C 1
ATOM 2324 O O . TRP B 1 145 ? 22.719 -7.703 -17.594 1 88.12 145 TRP B O 1
ATOM 2334 N N . ALA B 1 146 ? 21.828 -6.133 -16.297 1 79.88 146 ALA B N 1
ATOM 2335 C CA . ALA B 1 146 ? 22.531 -5.082 -17.031 1 79.88 146 ALA B CA 1
ATOM 2336 C C . ALA B 1 146 ? 24.047 -5.199 -16.844 1 79.88 146 ALA B C 1
ATOM 2338 O O . ALA B 1 146 ? 24.516 -5.66 -15.805 1 79.88 146 ALA B O 1
#

Nearest PDB structures (foldseek):
  3kxy-assembly1_G  TM=6.841E-01  e=5.651E-04  Pseudomonas aeruginosa
  6sgb-assembly1_FR  TM=3.010E-01  e=6.814E-02  Trypanosoma brucei brucei
  3kxy-assembly1_G  TM=6.842E-01  e=5.651E-04  Pseudomonas aeruginosa
  6sgb-assembly1_FR  TM=3.011E-01  e=6.814E-02  Trypanosoma brucei brucei

Solvent-accessible surface area (backbone atoms only — not comparable to full-atom values): 15620 Å² total; per-residue (Å²): 94,58,65,56,33,52,49,49,52,51,48,34,51,50,50,31,58,77,66,75,47,84,55,49,78,44,67,39,84,87,79,62,34,40,33,33,32,41,78,46,67,38,92,75,63,38,62,28,36,40,35,45,33,43,42,62,81,48,60,32,39,42,30,37,30,38,45,47,41,74,53,56,89,87,36,63,63,57,63,52,40,52,52,33,37,52,50,41,69,70,35,76,66,48,42,55,35,68,47,95,82,37,24,32,30,38,33,35,49,48,72,48,53,90,90,59,73,57,49,67,58,54,50,49,53,48,52,48,47,52,49,48,47,34,69,44,39,62,63,50,49,52,65,55,69,101,94,57,65,56,34,52,49,48,51,51,46,34,52,50,49,30,58,76,67,74,48,84,56,49,79,44,68,39,86,88,79,62,35,40,32,34,32,43,77,46,66,39,92,75,63,36,61,29,37,41,34,45,34,42,42,63,80,48,62,34,39,42,30,38,31,36,47,46,41,76,53,56,87,85,39,63,62,56,63,51,41,52,52,34,37,52,48,40,70,70,35,77,64,48,41,55,34,69,46,97,81,37,24,33,31,39,34,37,49,46,72,48,55,91,90,58,73,55,49,67,61,55,50,50,52,48,51,49,45,51,48,48,45,32,70,44,38,63,63,51,48,52,65,53,69,100

pLDDT: mean 94.42, std 6.32, range [67.62, 98.88]

Secondary structure (DSSP, 8-state):
-HHHHHHHHHHHHHHHHHTT---EEEE-TTT--EEEEEEEE-TTS-EEEEEEEE-SSSSEEEEEEEEEEE--TTS-HHHHHHHHHHHHHH-SS-EEEE-TTSEEEEEEEEE--TT---HHHHHHHHHHHHHHHHHHHHHHHHHHT-/-HHHHHHHHHHHHHHHHHTT---EEEE-TTT--EEEEEEEE-TTS-EEEEEEEE-SSSSEEEEEEEEEEE--TTS-HHHHHHHHHHHHHH-SS-EEEE-TTSEEEEEEEEE--TT---HHHHHHHHHHHHHHHHHHHHHHHHHHT-